Protein 6CZS (pdb70)

B-factor: mean 22.94, std 12.49, range [6.49, 76.38]

InterPro domains:
  IPR000169 Cysteine peptidase, cysteine active site [PS00139] (135-146)
  IPR000668 Peptidase C1A, papain C-terminal [PF00112] (117-332)
  IPR000668 Peptidase C1A, papain C-terminal [PR00705] (135-150)
  IPR000668 Peptidase C1A, papain C-terminal [PR00705] (281-291)
  IPR000668 Peptidase C1A, papain C-terminal [PR00705] (296-302)
  IPR000668 Peptidase C1A, papain C-terminal [SM00645] (116-332)
  IPR013128 Peptidase C1A [PTHR12411] (31-326)
  IPR013201 Cathepsin propeptide inhibitor domain (I29) [PF08246] (35-90)
  IPR013201 Cathepsin propeptide inhibitor domain (I29) [SM00848] (35-90)
  IPR025660 Cysteine peptidase, histidine active site [PS00639] (279-289)
  IPR025661 Cysteine peptidase, asparagine active site [PS00640] (296-315)
  IPR038765 Papain-like cysteine peptidase superfamily [SSF54001] (32-333)
  IPR039417 Papain-like cysteine endopeptidase [cd02248] (117-331)

Solvent-accessible surface area: 14245 Å² total; per-residue (Å²): 176,60,116,17,74,70,105,2,84,134,79,0,105,73,16,21,87,145,55,210,79,128,53,73,127,144,65,51,97,108,35,14,30,22,0,0,35,12,36,88,90,12,64,71,28,37,126,42,146,100,62,10,93,8,27,67,19,56,4,0,3,16,52,46,64,36,6,86,154,94,36,2,13,64,88,92,14,104,5,75,53,125,158,52,91,18,163,103,41,126,27,142,33,62,122,76,15,13,14,100,172,127,29,112,43,19,3,102,26,45,90,0,23,63,3,1,0,0,0,0,18,3,0,1,3,0,0,0,0,5,9,0,53,59,62,66,136,53,43,52,0,0,1,1,0,1,6,11,11,1,98,128,57,88,3,80,7,20,96,0,0,5,3,29,29,0,0,52,10,1,46,143,37,148,0,0,1,1,57,122,57,4,67,48,97,23,123,88,34,191,68,104,44,84,106,80,91,14,77,1,65,8,107,68,10,9,50,7,50,52,104,40,18,80,0,0,7,7,0,0,15,97,103,10,0,0,0,0,0,0,16,0,22,74,41,0,2,9,2,111,46,22,11,1,33,19,152,81,14,91,86,59,13,75,86,4,12,0,1,3,3,0,0,0,3,2,97,122,132,57,46,42,34,0,13,0,18,4,5,4,6,79,156,1,8,67,121,0,20,0,26,0,24,37,61,118,24,9,0,0,0,0,2,26,2,3,12,0,72,16,87,108

Secondary structure (DSSP, 8-state):
-----HHHHHHHHHHHHHTT----HHHHHHHHHHHHHHHHHHHHHHTS--SEEE---TTTTS-HHHHHHHHS-SS--S---S------------S-EEHHHHSS-SPPP-B--SSS-HHHHHHHHHHHHHHHHHHS----B-HHHHHHH-GGGT--GGG---HHHHHHHHHHHT-EEBTTTS---SS-------GGGEEE-EEEEEEPPTT-HHHHHHHHHHT--EEEEE---HHHHTEEEEEE--SSS--SGGG--EEEEEEEEEEETTEEEEEEE-SB-TTSTBTTEEEEE-SS-GGGTTSS-EEEEE--

Nearest PDB structures (foldseek):
  6czs-assembly1_A  TM=1.003E+00  e=4.028E-73  Homo sapiens
  6czk-assembly1_A  TM=1.003E+00  e=1.832E-69  Homo sapiens
  1nb5-assembly1_A  TM=9.992E-01  e=2.652E-42  Sus scrofa
  4axm-assembly1_A  TM=9.561E-01  e=2.079E-28  Homo sapiens
  8hfv-assembly3_C  TM=9.389E-01  e=7.142E-29  Homo sapiens

Foldseek 3Di:
DDDADPVLVVVVVVVCVVLVHDDDPVVVVLLSVQLRVLVVVQCVVVVDDDQFHFADDPCRSPDVVQCCQFAWAQFFAPLADPDFDDDDDDDDFDQKFFQVPVDVQFDAAAALGRFNLQQLVLQQRQQQNLCCVVPVDGFAFESLLCLAPQPVLVAHRSNGDHNQSSLVSQAVVVATAGCVVHPRDSDHDHRDDDNVRGDWGFDDKGKDHFPPQVSQQVCLRPHFKKKWFFADDDRNQRTAAGADADPPADQESRRTIHMWIFRMWHDDPRFTWTWIAGRRALRGHPRRIYIYTGDPSGRNRRGIMMHTNIDD

GO terms:
  GO:0008234 cysteine-type peptidase activity (F, IDA)
  GO:1905146 lysosomal protein catabolic process (P, IDA)
  GO:0005515 protein binding (F, IPI)
  GO:0008234 cysteine-type peptidase activity (F, TAS)
  GO:0097486 multivesicular body lumen (C, TAS)
  GO:1904724 tertiary granule lumen (C, TAS)
  GO:1904813 ficolin-1-rich granule lumen (C, TAS)
  GO:0034774 secretory granule lumen (C, TAS)
  GO:0005576 extracellular region (C, TAS)
  GO:0004197 cysteine-type endopeptidase activity (F, IDA)
  GO:0006508 proteolysis (P, IDA)
  GO:0031012 extracellular matrix (C, HDA)
  GO:0070324 thyroid hormone binding (F, IDA)
  GO:0002250 adaptive immune response (P, IEP)
  GO:0002764 immune response-regulating signaling pathway (P, IDA)
  GO:0008233 peptidase activity (F, IDA)
  GO:0097208 alveolar lamellar body (C, IDA)
  GO:0005576 extracellular region (C, IDA)
  GO:0005764 lysosome (C, IDA)
  GO:0005829 cytosol (C, IDA)

CATH classification: 3.90.70.10

Radius of gyration: 19.56 Å; Cα contacts (8 Å, |Δi|>4): 747; chains: 1; bounding box: 47×59×47 Å

Organism: Homo sapiens (NCBI:txid9606)

Sequence (312 aa):
ELCVNSLEKFHFKSWMSKHRKTYSTEEEYHHRLQTFASNWRKINAHNNGNHTFKMALNQFSDMSFAEIKHHKYLWSEPQNCSATKSNYLRGTGPYPPSSVDWRKKGNFVSPVKNQGACGSSWTFSTTGALESAIAIATGKMLSLAEQQLVDCAQDFNNHGCQQGGLPSQAFEYILYNKGIMGEEDTYPYQGKDGYCCKKFQPGKAIGFVKDVANITIYDEEAMVEAVALYNPVSFAFEVTQDFMMYRTGIYSSTSCHKTPDKVNHAVLAVGYGEKNGIPYWIVKNSWGPQWGMNGYFLIERGKNMCGLAACASSYPIPLV

Structure (mmCIF, N/CA/C/O backbone):
data_6CZS
#
_entry.id   6CZS
#
_cell.length_a   98.242
_cell.length_b   98.242
_cell.length_c   106.586
_cell.angle_alpha   90.00
_cell.angle_beta   90.00
_cell.angle_gamma   120.00
#
_symmetry.space_group_name_H-M   'P 31 2 1'
#
loop_
_entity.id
_entity.type
_entity.pdbx_description
1 polymer 'Pro-cathepsin H'
2 branched alpha-D-mannopyranose-(1-3)-[alpha-D-mannopyranose-(1-6)]beta-D-mannopyranose-(1-4)-2-acetamido-2-deoxy-beta-D-glucopyranose-(1-4)-2-acetamido-2-deoxy-beta-D-glucopyranose
3 branched alpha-D-glucopyranose-(1-1)-alpha-D-glucopyranose
4 non-polymer 2-acetamido-2-deoxy-beta-D-glucopyranose
5 non-polymer 'SULFATE ION'
6 non-polymer 'CHLORIDE ION'
7 water water
#
loop_
_atom_site.group_PDB
_atom_site.id
_atom_site.type_symbol
_atom_site.label_atom_id
_atom_site.label_alt_id
_atom_site.label_comp_id
_atom_site.label_asym_id
_atom_site.label_entity_id
_atom_site.label_seq_id
_atom_site.pdbx_PDB_ins_code
_atom_site.Cartn_x
_atom_site.Cartn_y
_atom_site.Cartn_z
_atom_site.occupancy
_atom_site.B_iso_or_equiv
_atom_site.auth_seq_id
_atom_site.auth_comp_id
_atom_site.auth_asym_id
_atom_site.auth_atom_id
_atom_site.pdbx_PDB_model_num
ATOM 1 N N . GLU A 1 24 ? 28.899 79.132 48.126 1.00 60.78 24 GLU A N 1
ATOM 2 C CA . GLU A 1 24 ? 29.069 78.898 49.555 1.00 60.88 24 GLU A CA 1
ATOM 3 C C . GLU A 1 24 ? 27.811 79.285 50.326 1.00 64.42 24 GLU A C 1
ATOM 4 O O . GLU A 1 24 ? 27.299 80.396 50.179 1.00 68.68 24 GLU A O 1
ATOM 10 N N . LEU A 1 25 ? 27.316 78.367 51.149 1.00 58.65 25 LEU A N 1
ATOM 11 C CA . LEU A 1 25 ? 26.085 78.576 51.894 1.00 50.90 25 LEU A CA 1
ATOM 12 C C . LEU A 1 25 ? 26.380 79.060 53.308 1.00 48.67 25 LEU A C 1
ATOM 13 O O . LEU A 1 25 ? 27.390 78.696 53.918 1.00 48.07 25 LEU A O 1
ATOM 18 N N . CYS A 1 26 ? 25.482 79.896 53.819 1.00 48.43 26 CYS A N 1
ATOM 19 C CA . CYS A 1 26 ? 25.466 80.254 55.232 1.00 46.66 26 CYS A CA 1
ATOM 20 C C . CYS A 1 26 ? 24.502 79.301 55.926 1.00 42.84 26 CYS A C 1
ATOM 21 O O . CYS A 1 26 ? 23.291 79.345 55.683 1.00 47.76 26 CYS A O 1
ATOM 24 N N . VAL A 1 27 ? 25.038 78.432 56.770 1.00 39.15 27 VAL A N 1
ATOM 25 C CA . VAL A 1 27 ? 24.273 77.344 57.365 1.00 31.29 27 VAL A CA 1
ATOM 26 C C . VAL A 1 27 ? 23.721 77.807 58.705 1.0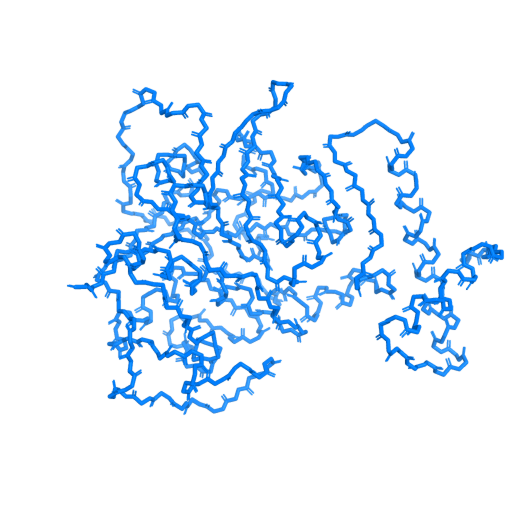0 32.50 27 VAL A C 1
ATOM 27 O O . VAL A 1 27 ? 24.474 78.285 59.562 1.00 31.41 27 VAL A O 1
ATOM 31 N N . ASN A 1 28 ? 22.411 77.652 58.895 1.00 31.24 28 ASN A N 1
ATOM 32 C CA . ASN A 1 28 ? 21.802 78.092 60.141 1.00 32.86 28 ASN A CA 1
ATOM 33 C C . ASN A 1 28 ? 21.920 77.006 61.211 1.00 31.16 28 ASN A C 1
ATOM 34 O O . ASN A 1 28 ? 22.285 75.857 60.942 1.00 27.42 28 ASN A O 1
ATOM 39 N N . SER A 1 29 ? 21.599 77.390 62.449 1.00 25.92 29 SER A N 1
ATOM 40 C CA . SER A 1 29 ? 21.770 76.482 63.577 1.00 27.06 29 SER A CA 1
ATOM 41 C C . SER A 1 29 ? 20.846 75.277 63.487 1.00 19.84 29 SER A C 1
ATOM 42 O O . SER A 1 29 ? 21.196 74.200 63.979 1.00 22.27 29 SER A O 1
ATOM 45 N N . LEU A 1 30 ? 19.661 75.437 62.897 1.00 20.64 30 LEU A N 1
ATOM 46 C CA . LEU A 1 30 ? 18.756 74.301 62.765 1.00 21.13 30 LEU A CA 1
ATOM 47 C C . LEU A 1 30 ? 19.376 73.229 61.877 1.00 21.54 30 LEU A C 1
ATOM 48 O O . LEU A 1 30 ? 19.342 72.036 62.201 1.00 22.41 30 LEU A O 1
ATOM 53 N N . GLU A 1 31 ? 19.955 73.649 60.751 1.00 23.25 31 GLU A N 1
ATOM 54 C CA . GLU A 1 31 ? 20.620 72.714 59.850 1.00 21.95 31 GLU A CA 1
ATOM 55 C C . GLU A 1 31 ? 21.828 72.077 60.520 1.00 26.72 31 GLU A C 1
ATOM 56 O O . GLU A 1 31 ? 22.017 70.857 60.440 1.00 21.68 31 GLU A O 1
ATOM 62 N N . LYS A 1 32 ? 22.644 72.887 61.204 1.00 20.05 32 LYS A N 1
ATOM 63 C CA . LYS A 1 32 ? 23.816 72.364 61.903 1.00 24.42 32 LYS A CA 1
ATOM 64 C C . LYS A 1 32 ? 23.437 71.304 62.931 1.00 26.55 32 LYS A C 1
ATOM 65 O O . LYS A 1 32 ? 24.068 70.243 63.002 1.00 21.61 32 LYS A O 1
ATOM 71 N N . PHE A 1 33 ? 22.429 71.582 63.767 1.00 22.94 33 PHE A N 1
ATOM 72 C CA . PHE A 1 33 ? 22.065 70.618 64.800 1.00 18.60 33 PHE A CA 1
ATOM 73 C C . PHE A 1 33 ? 21.538 69.335 64.183 1.00 18.55 33 PHE A C 1
ATOM 74 O O . PHE A 1 33 ? 21.757 68.240 64.717 1.00 19.30 33 PHE A O 1
ATOM 82 N N . HIS A 1 34 ? 20.821 69.455 63.071 1.00 19.26 34 HIS A N 1
ATOM 83 C CA . HIS A 1 34 ? 20.266 68.267 62.445 1.00 18.91 34 HIS A CA 1
ATOM 84 C C . HIS A 1 34 ? 21.341 67.467 61.732 1.00 18.31 34 HIS A C 1
ATOM 85 O O . HIS A 1 34 ? 21.252 66.238 61.685 1.00 20.29 34 HIS A O 1
ATOM 92 N N . PHE A 1 35 ? 22.362 68.137 61.197 1.00 19.57 35 PHE A N 1
ATOM 93 C CA . PHE A 1 35 ? 23.485 67.418 60.599 1.00 18.89 35 PHE A CA 1
ATOM 94 C C . PHE A 1 35 ? 24.262 66.638 61.650 1.00 21.54 35 PHE A C 1
ATOM 95 O O . PHE A 1 35 ? 24.642 65.487 61.414 1.00 19.30 35 PHE A O 1
ATOM 103 N N . LYS A 1 36 ? 24.515 67.240 62.819 1.00 18.24 36 LYS A N 1
ATOM 104 C CA . LYS A 1 36 ? 25.139 66.479 63.902 1.00 20.71 36 LYS A CA 1
ATOM 105 C C . LYS A 1 36 ? 24.341 65.221 64.229 1.00 22.11 36 LYS A C 1
ATOM 106 O O . LYS A 1 36 ? 24.920 64.146 64.423 1.00 21.08 36 LYS A O 1
ATOM 112 N N . SER A 1 37 ? 23.009 65.337 64.304 1.00 17.60 37 SER A N 1
ATOM 113 C CA . SER A 1 37 ? 22.176 64.165 64.559 1.00 17.80 37 SER A CA 1
ATOM 114 C C . SER A 1 37 ? 22.277 63.164 63.419 1.00 14.59 37 SER A C 1
ATOM 115 O O . SER A 1 37 ? 22.332 61.952 63.655 1.00 19.64 37 SER A O 1
ATOM 118 N N . TRP A 1 38 ? 22.267 63.660 62.181 1.00 18.10 38 TRP A N 1
ATOM 119 C CA . TRP A 1 38 ? 22.356 62.787 61.011 1.00 15.12 38 TRP A CA 1
ATOM 120 C C . TRP A 1 38 ? 23.680 62.033 60.999 1.00 20.57 38 TRP A C 1
ATOM 121 O O . TRP A 1 38 ? 23.714 60.820 60.755 1.00 18.27 38 TRP A O 1
ATOM 132 N N . MET A 1 39 ? 24.779 62.732 61.285 1.00 18.95 39 MET A N 1
ATOM 133 C CA . MET A 1 39 ? 26.081 62.073 61.345 1.00 21.81 39 MET A CA 1
ATOM 134 C C . MET A 1 39 ? 26.105 60.964 62.380 1.00 23.57 39 MET A C 1
ATOM 135 O O . MET A 1 39 ? 26.686 59.899 62.144 1.00 26.20 39 MET A O 1
ATOM 140 N N . SER A 1 40 ? 25.505 61.200 63.549 1.00 22.96 40 SER A N 1
ATOM 141 C CA . SER A 1 40 ? 25.451 60.154 64.561 1.00 25.89 40 SER A CA 1
ATOM 142 C C . SER A 1 40 ? 24.596 58.985 64.096 1.00 25.06 40 SER A C 1
ATOM 143 O O . SER A 1 40 ? 24.993 57.820 64.232 1.00 22.82 40 SER A O 1
ATOM 146 N N . LYS A 1 41 ? 23.431 59.280 63.522 1.00 18.89 41 LYS A N 1
ATOM 147 C CA . LYS A 1 41 ? 22.531 58.227 63.077 1.00 15.53 41 LYS A CA 1
ATOM 148 C C . LYS A 1 41 ? 23.174 57.371 61.992 1.00 17.53 41 LYS A C 1
ATOM 149 O O . LYS A 1 41 ? 23.003 56.146 61.974 1.00 20.47 41 LYS A O 1
ATOM 155 N N . HIS A 1 42 ? 23.924 57.991 61.088 1.00 15.68 42 HIS A N 1
ATOM 156 C CA . HIS A 1 42 ? 24.533 57.261 59.986 1.00 16.77 42 HIS A CA 1
ATOM 157 C C . HIS A 1 42 ? 25.989 56.890 60.265 1.00 20.64 42 HIS A C 1
ATOM 158 O O . HIS A 1 42 ? 26.698 56.464 59.346 1.00 19.01 42 HIS A O 1
ATOM 165 N N . ARG A 1 43 ? 26.429 57.012 61.521 1.00 20.55 43 ARG A N 1
ATOM 166 C CA . ARG A 1 43 ? 27.723 56.488 61.979 1.00 18.44 43 ARG A CA 1
ATOM 167 C C . ARG A 1 43 ? 28.887 57.065 61.184 1.00 25.06 43 ARG A C 1
ATOM 168 O O . ARG A 1 43 ? 29.844 56.366 60.836 1.00 25.24 43 ARG A O 1
ATOM 176 N N . LYS A 1 44 ? 28.816 58.354 60.902 1.00 19.74 44 LYS A N 1
ATOM 177 C CA . LYS A 1 44 ? 29.854 59.004 60.123 1.00 26.75 44 LYS A CA 1
ATOM 178 C C . LYS A 1 44 ? 30.954 59.533 61.029 1.00 25.17 44 LYS A C 1
ATOM 179 O O . LYS A 1 44 ? 30.722 59.862 62.196 1.00 28.66 44 LYS A O 1
ATOM 185 N N . THR A 1 45 ? 32.163 59.590 60.475 1.00 27.93 45 THR A N 1
ATOM 186 C CA . THR A 1 45 ? 33.278 60.330 61.052 1.00 33.93 45 THR A CA 1
ATOM 187 C C . THR A 1 45 ? 33.901 61.146 59.938 1.00 36.78 45 THR A C 1
ATOM 188 O O . THR A 1 45 ? 34.222 60.604 58.875 1.00 37.58 45 THR A O 1
ATOM 192 N N . TYR A 1 46 ? 34.051 62.444 60.171 1.00 28.73 46 TYR A N 1
ATOM 193 C CA . TYR A 1 46 ? 34.611 63.353 59.186 1.00 28.96 46 TYR A CA 1
ATOM 194 C C . TYR A 1 46 ? 35.697 64.186 59.843 1.00 34.73 46 TYR A C 1
ATOM 195 O O . TYR A 1 46 ? 35.552 64.608 60.992 1.00 33.79 46 TYR A O 1
ATOM 204 N N . SER A 1 47 ? 36.785 64.415 59.117 1.00 35.97 47 SER A N 1
ATOM 205 C CA . SER A 1 47 ? 37.748 65.414 59.550 1.00 41.33 47 SER A CA 1
ATOM 206 C C . SER A 1 47 ? 37.098 66.798 59.533 1.00 41.59 47 SER A C 1
ATOM 207 O O . SER A 1 47 ? 36.133 67.043 58.803 1.00 36.40 47 SER A O 1
ATOM 210 N N . THR A 1 48 ? 37.638 67.706 60.360 1.00 44.30 48 THR A N 1
ATOM 211 C CA . THR A 1 48 ? 37.138 69.080 60.406 1.00 40.01 48 THR A CA 1
ATOM 212 C C . THR A 1 48 ? 36.892 69.611 59.001 1.00 38.26 48 THR A C 1
ATOM 213 O O . THR A 1 48 ? 35.867 70.247 58.722 1.00 32.98 48 THR A O 1
ATOM 217 N N . GLU A 1 49 ? 37.804 69.283 58.090 1.00 33.71 49 GLU A N 1
ATOM 218 C CA . GLU A 1 49 ? 37.824 69.793 56.731 1.00 32.53 49 GLU A CA 1
ATOM 219 C C . GLU A 1 49 ? 36.708 69.197 55.904 1.00 35.02 49 GLU A C 1
ATOM 220 O O . GLU A 1 49 ? 35.937 69.927 55.253 1.00 30.98 49 GLU A O 1
ATOM 226 N N A GLU A 1 50 ? 36.609 67.869 55.912 0.64 33.97 50 GLU A N 1
ATOM 227 N N B GLU A 1 50 ? 36.615 67.869 55.910 0.36 33.99 50 GLU A N 1
ATOM 228 C CA A GLU A 1 50 ? 35.548 67.197 55.183 0.64 33.20 50 GLU A CA 1
ATOM 229 C CA B GLU A 1 50 ? 35.553 67.192 55.189 0.36 33.22 50 GLU A CA 1
ATOM 230 C C A GLU A 1 50 ? 34.190 67.464 55.820 0.64 28.90 50 GLU A C 1
ATOM 231 C C B GLU A 1 50 ? 34.195 67.467 55.820 0.36 29.00 50 GLU A C 1
ATOM 232 O O A GLU A 1 50 ? 33.179 67.553 55.111 0.64 29.33 50 GLU A O 1
ATOM 233 O O B GLU A 1 50 ? 33.187 67.559 55.107 0.36 29.37 50 GLU A O 1
ATOM 244 N N . TYR A 1 51 ? 34.160 67.637 57.144 1.00 27.90 51 TYR A N 1
ATOM 245 C CA . TYR A 1 51 ? 32.922 67.990 57.833 1.00 25.15 51 TYR A CA 1
ATOM 246 C C . TYR A 1 51 ? 32.302 69.244 57.238 1.00 28.11 51 TYR A C 1
ATOM 247 O O . TYR A 1 51 ? 31.104 69.279 56.939 1.00 25.26 51 TYR A O 1
ATOM 256 N N . HIS A 1 52 ? 33.113 70.290 57.070 1.00 26.02 52 HIS A N 1
ATOM 257 C CA . HIS A 1 52 ? 32.620 71.536 56.503 1.00 27.19 52 HIS A CA 1
ATOM 258 C C . HIS A 1 52 ? 32.034 71.311 55.118 1.00 31.55 52 HIS A C 1
ATOM 259 O O . HIS A 1 52 ? 31.003 71.894 54.765 1.00 29.86 52 HIS A O 1
ATOM 266 N N . HIS A 1 53 ? 32.677 70.467 54.313 1.00 28.06 53 HIS A N 1
ATOM 267 C CA . HIS A 1 53 ? 32.161 70.188 52.976 1.00 30.50 53 HIS A CA 1
ATOM 268 C C . HIS A 1 53 ? 30.885 69.360 53.038 1.00 23.36 53 HIS A C 1
ATOM 269 O O . HIS A 1 53 ? 29.933 69.629 52.300 1.00 25.15 53 HIS A O 1
ATOM 276 N N . ARG A 1 54 ? 30.842 68.357 53.916 1.00 24.82 54 ARG A N 1
ATOM 277 C CA . ARG A 1 54 ? 29.642 67.533 54.021 1.00 24.00 54 ARG A CA 1
ATOM 278 C C . ARG A 1 54 ? 28.468 68.345 54.557 1.00 24.30 54 ARG A C 1
ATOM 279 O O . ARG A 1 54 ? 27.325 68.160 54.123 1.00 21.68 54 ARG A O 1
ATOM 287 N N . LEU A 1 55 ? 28.735 69.261 55.491 1.00 23.57 55 LEU A N 1
ATOM 288 C CA . LEU A 1 55 ? 27.666 70.116 56.007 1.00 21.18 55 LEU A CA 1
ATOM 289 C C . LEU A 1 55 ? 27.085 70.992 54.908 1.00 19.41 55 LEU A C 1
ATOM 290 O O . LEU A 1 55 ? 25.864 71.155 54.817 1.00 24.10 55 LEU A O 1
ATOM 295 N N . GLN A 1 56 ? 27.946 71.554 54.051 1.00 22.48 56 GLN A N 1
ATOM 296 C CA . GLN A 1 56 ? 27.466 72.363 52.937 1.00 24.18 56 GLN A CA 1
ATOM 297 C C . GLN A 1 56 ? 26.538 71.557 52.036 1.00 24.80 56 GLN A C 1
ATOM 298 O O . GLN A 1 56 ? 25.482 72.045 51.616 1.00 21.91 56 GLN A O 1
ATOM 304 N N . THR A 1 57 ? 26.923 70.317 51.720 1.00 21.10 57 THR A N 1
ATOM 305 C CA . THR A 1 57 ? 26.078 69.467 50.888 1.00 17.85 57 THR A CA 1
ATOM 306 C C . THR A 1 57 ? 24.752 69.170 51.580 1.00 15.91 57 THR A C 1
ATOM 307 O O . THR A 1 57 ? 23.681 69.284 50.974 1.00 19.03 57 THR A O 1
ATOM 311 N N . PHE A 1 58 ? 24.815 68.797 52.855 1.00 17.44 58 PHE A N 1
ATOM 312 C CA . PHE A 1 58 ? 23.610 68.517 53.630 1.00 17.34 58 PHE A CA 1
ATOM 313 C C . PHE A 1 58 ? 22.690 69.732 53.668 1.00 18.28 58 PHE A C 1
ATOM 314 O O . PHE A 1 58 ? 21.478 69.612 53.456 1.00 16.54 58 PHE A O 1
ATOM 322 N N . ALA A 1 59 ? 23.252 70.919 53.920 1.00 19.03 59 ALA A N 1
ATOM 323 C CA . ALA A 1 59 ? 22.419 72.118 53.975 1.00 20.70 59 ALA A CA 1
ATOM 324 C C . ALA A 1 59 ? 21.810 72.430 52.617 1.00 23.16 59 ALA A C 1
ATOM 325 O O . ALA A 1 59 ? 20.648 72.841 52.534 1.00 19.98 59 ALA A O 1
ATOM 327 N N . SER A 1 60 ? 22.573 72.243 51.538 1.00 21.43 60 SER A N 1
ATOM 328 C CA . SER A 1 60 ? 22.014 72.451 50.210 1.00 20.38 60 SER A CA 1
ATOM 329 C C . SER A 1 60 ? 20.852 71.499 49.943 1.00 20.78 60 SER A C 1
ATOM 330 O O . SER A 1 60 ? 19.846 71.886 49.337 1.00 20.96 60 SER A O 1
ATOM 333 N N . ASN A 1 61 ? 20.970 70.249 50.394 1.00 18.56 61 ASN A N 1
ATOM 334 C CA . ASN A 1 61 ? 19.897 69.288 50.170 1.00 20.31 61 ASN A CA 1
ATOM 335 C C . ASN A 1 61 ? 18.702 69.590 51.067 1.00 17.72 61 ASN A C 1
ATOM 336 O O . ASN A 1 61 ? 17.548 69.464 50.638 1.00 18.76 61 ASN A O 1
ATOM 341 N N . TRP A 1 62 ? 18.972 70.003 52.308 1.00 18.26 62 TRP A N 1
ATOM 342 C CA . TRP A 1 62 ? 17.929 70.457 53.227 1.00 18.26 62 TRP A CA 1
ATOM 343 C C . TRP A 1 62 ? 17.060 71.524 52.577 1.00 17.19 62 TRP A C 1
ATOM 344 O O . TRP A 1 62 ? 15.828 71.424 52.564 1.00 18.23 62 TRP A O 1
ATOM 355 N N . ARG A 1 63 ? 17.698 72.541 51.997 1.00 18.24 63 ARG A N 1
ATOM 356 C CA . ARG A 1 63 ? 16.950 73.629 51.380 1.00 20.67 63 ARG A CA 1
ATOM 357 C C . ARG A 1 63 ? 16.199 73.160 50.140 1.00 19.97 63 ARG A C 1
ATOM 358 O O . ARG A 1 63 ? 15.068 73.596 49.902 1.00 21.10 63 ARG A O 1
ATOM 366 N N . LYS A 1 64 ? 16.793 72.251 49.354 1.00 23.22 64 LYS A N 1
ATOM 367 C CA . LYS A 1 64 ? 16.090 71.699 48.195 1.00 23.58 64 LYS A CA 1
ATOM 368 C C . LYS A 1 64 ? 14.846 70.926 48.615 1.00 18.15 64 LYS A C 1
ATOM 369 O O . LYS A 1 64 ? 13.784 71.062 48.002 1.00 19.72 64 LYS A O 1
ATOM 375 N N . ILE A 1 65 ? 14.973 70.075 49.640 1.00 16.01 65 ILE A N 1
ATOM 376 C CA . ILE A 1 65 ? 13.831 69.301 50.121 1.00 15.66 65 ILE A CA 1
ATOM 377 C C . ILE A 1 65 ? 12.717 70.231 50.589 1.00 13.98 65 ILE A C 1
ATOM 378 O O . ILE A 1 65 ? 11.540 70.036 50.261 1.00 16.63 65 ILE A O 1
ATOM 383 N N . ASN A 1 66 ? 13.068 71.235 51.395 1.00 15.55 66 ASN A N 1
ATOM 384 C CA . ASN A 1 66 ? 12.044 72.142 51.902 1.00 17.76 66 ASN A CA 1
ATOM 385 C C . ASN A 1 66 ? 11.425 72.954 50.770 1.00 19.74 66 ASN A C 1
ATOM 386 O O . ASN A 1 66 ? 10.200 73.104 50.710 1.00 19.79 66 ASN A O 1
ATOM 391 N N . ALA A 1 67 ? 12.253 73.459 49.846 1.00 18.02 67 ALA A N 1
ATOM 392 C CA . ALA A 1 67 ? 11.721 74.197 48.702 1.00 20.42 67 ALA A CA 1
ATOM 393 C C . ALA A 1 67 ? 10.742 73.346 47.907 1.00 22.78 67 ALA A C 1
ATOM 394 O O . ALA A 1 67 ? 9.685 73.829 47.481 1.00 22.65 67 ALA A O 1
ATOM 396 N N . HIS A 1 68 ? 11.071 72.065 47.709 1.00 17.65 68 HIS A N 1
ATOM 397 C CA . HIS A 1 68 ? 10.181 71.170 46.984 1.00 16.99 68 HIS A CA 1
ATOM 398 C C . HIS A 1 68 ? 8.895 70.912 47.764 1.00 18.81 68 HIS A C 1
ATOM 399 O O . HIS A 1 68 ? 7.789 71.060 47.228 1.00 18.98 68 HIS A O 1
ATOM 406 N N . ASN A 1 69 ? 9.020 70.502 49.032 1.00 15.58 69 ASN A N 1
ATOM 407 C CA . ASN A 1 69 ? 7.848 70.135 49.820 1.00 14.61 69 ASN A CA 1
ATOM 408 C C . ASN A 1 69 ? 6.948 71.330 50.099 1.00 16.60 69 ASN A C 1
ATOM 409 O O . ASN A 1 69 ? 5.739 71.154 50.258 1.00 17.55 69 ASN A O 1
ATOM 414 N N . ASN A 1 70 ? 7.527 72.529 50.204 1.00 21.55 70 ASN A N 1
ATOM 415 C CA . ASN A 1 70 ? 6.745 73.738 50.433 1.00 24.52 70 ASN A CA 1
ATOM 416 C C . ASN A 1 70 ? 5.963 74.160 49.198 1.00 27.21 70 ASN A C 1
ATOM 417 O O . ASN A 1 70 ? 5.063 74.999 49.315 1.00 25.46 70 ASN A O 1
ATOM 422 N N . GLY A 1 71 ? 6.278 73.600 48.029 1.00 21.85 71 GLY A N 1
ATOM 423 C CA . GLY A 1 71 ? 5.527 73.851 46.816 1.00 25.19 71 GLY A CA 1
ATOM 424 C C . GLY A 1 71 ? 4.431 72.830 46.592 1.00 26.52 71 GLY A C 1
ATOM 425 O O . GLY A 1 71 ? 3.994 72.132 47.508 1.00 29.33 71 GLY A O 1
ATOM 426 N N . ASN A 1 72 ? 3.982 72.742 45.340 1.00 30.38 72 ASN A N 1
ATOM 427 C CA . ASN A 1 72 ? 2.888 71.862 44.948 1.00 31.88 72 ASN A CA 1
ATOM 428 C C . ASN A 1 72 ? 3.449 70.799 44.009 1.00 35.60 72 ASN A C 1
ATOM 429 O O . ASN A 1 72 ? 3.825 71.106 42.873 1.00 38.91 72 ASN A O 1
ATOM 434 N N . HIS A 1 73 ? 3.512 69.553 44.481 1.00 31.42 73 HIS A N 1
ATOM 435 C CA . HIS A 1 73 ? 4.000 68.447 43.663 1.00 33.89 73 HIS A CA 1
ATOM 436 C C . HIS A 1 73 ? 3.263 67.175 44.052 1.00 28.32 73 HIS A C 1
ATOM 437 O O . HIS A 1 73 ? 2.583 67.116 45.077 1.00 31.72 73 HIS A O 1
ATOM 444 N N . THR A 1 74 ? 3.421 66.139 43.227 1.00 25.16 74 THR A N 1
ATOM 445 C CA . THR A 1 74 ? 2.753 64.872 43.482 1.00 22.10 74 THR A CA 1
ATOM 446 C C . THR A 1 74 ? 3.550 63.948 44.394 1.00 15.89 74 THR A C 1
ATOM 447 O O . THR A 1 74 ? 3.049 62.876 44.739 1.00 18.55 74 THR A O 1
ATOM 451 N N . PHE A 1 75 ? 4.771 64.324 44.766 1.00 20.08 75 PHE A N 1
ATOM 452 C CA . PHE A 1 75 ? 5.563 63.529 45.700 1.00 17.83 75 PHE A CA 1
ATOM 453 C C . PHE A 1 75 ? 6.303 64.464 46.645 1.00 16.35 75 PHE A C 1
ATOM 454 O O . PHE A 1 75 ? 6.545 65.633 46.336 1.00 16.73 75 PHE A O 1
ATOM 462 N N . LYS A 1 76 ? 6.661 63.929 47.809 1.00 14.97 76 LYS A N 1
ATOM 463 C CA . LYS A 1 76 ? 7.456 64.628 48.807 1.00 15.33 76 LYS A CA 1
ATOM 464 C C . LYS A 1 76 ? 8.859 64.035 48.843 1.00 13.03 76 LYS A C 1
ATOM 465 O O . LYS A 1 76 ? 9.071 62.877 48.459 1.00 15.24 76 LYS A O 1
ATOM 471 N N . MET A 1 77 ? 9.801 64.837 49.329 1.00 14.59 77 MET A N 1
ATOM 472 C CA . MET A 1 77 ? 11.190 64.461 49.552 1.00 16.21 77 MET A CA 1
ATOM 473 C C . MET A 1 77 ? 11.485 64.436 51.047 1.00 17.47 77 MET A C 1
ATOM 474 O O . MET A 1 77 ? 10.717 64.954 51.859 1.00 15.47 77 MET A O 1
ATOM 479 N N . ALA A 1 78 ? 12.617 63.828 51.411 1.00 12.25 78 ALA A N 1
ATOM 480 C CA . ALA A 1 78 ? 12.995 63.731 52.817 1.00 10.94 78 ALA A CA 1
ATOM 481 C C . ALA A 1 78 ? 14.484 63.449 52.924 1.00 15.90 78 ALA A C 1
ATOM 482 O O . ALA A 1 78 ? 15.142 63.078 51.945 1.00 14.15 78 ALA A O 1
ATOM 484 N N . LEU A 1 79 ? 15.004 63.622 54.141 1.00 11.32 79 LEU A N 1
ATOM 485 C CA . LEU A 1 79 ? 16.359 63.189 54.468 1.00 11.71 79 LEU A CA 1
ATOM 486 C C . LEU A 1 79 ? 16.443 61.670 54.485 1.00 13.82 79 LEU A C 1
ATOM 487 O O . LEU A 1 79 ? 15.497 60.979 54.872 1.00 13.11 79 LEU A O 1
ATOM 492 N N . 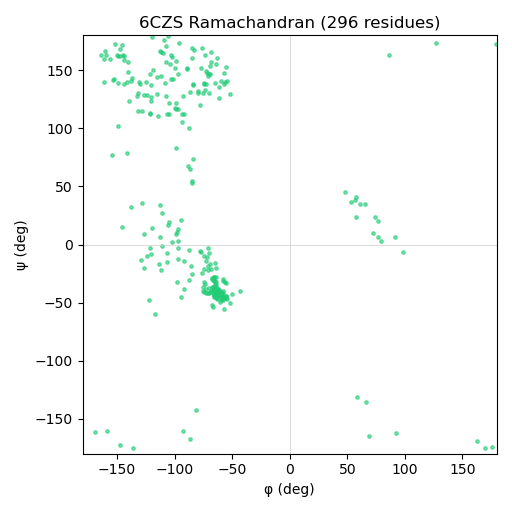ASN A 1 80 ? 17.601 61.157 54.084 1.00 13.59 80 ASN A N 1
ATOM 493 C CA . ASN A 1 80 ? 17.851 59.723 54.125 1.00 12.71 80 ASN A CA 1
ATOM 494 C C . ASN A 1 80 ? 19.367 59.518 54.114 1.00 12.72 80 ASN A C 1
ATOM 495 O O . ASN A 1 80 ? 20.131 60.444 54.410 1.00 11.87 80 ASN A O 1
ATOM 500 N N . GLN A 1 81 ? 19.804 58.315 53.740 1.00 11.02 81 GLN A N 1
ATOM 501 C CA . GLN A 1 81 ? 21.231 58.030 53.817 1.00 12.25 81 GLN A CA 1
ATOM 502 C C . GLN A 1 81 ? 22.039 58.754 52.746 1.00 13.37 81 GLN A C 1
ATOM 503 O O . GLN A 1 81 ? 23.272 58.783 52.844 1.00 14.80 81 GLN A O 1
ATOM 509 N N . PHE A 1 82 ? 21.391 59.366 51.755 1.00 10.92 82 PHE A N 1
ATOM 510 C CA . PHE A 1 82 ? 22.107 60.047 50.682 1.00 11.61 82 PHE A CA 1
ATOM 511 C C . PHE A 1 82 ? 22.236 61.552 50.902 1.00 13.65 82 PHE A C 1
ATOM 512 O O . PHE A 1 82 ? 22.797 62.239 50.046 1.00 16.07 82 PHE A O 1
ATOM 520 N N . SER A 1 83 ? 21.753 62.068 52.037 1.00 15.42 83 SER A N 1
ATOM 521 C CA . SER A 1 83 ? 21.551 63.508 52.184 1.00 17.18 83 SER A CA 1
ATOM 522 C C . SER A 1 83 ? 22.843 64.313 52.226 1.00 19.94 83 SER A C 1
ATOM 523 O O . SER A 1 83 ? 22.800 65.521 51.962 1.00 21.48 83 SER A O 1
ATOM 526 N N . ASP A 1 84 ? 23.986 63.710 52.552 1.00 15.51 84 ASP A N 1
ATOM 527 C CA . ASP A 1 84 ? 25.222 64.490 52.563 1.00 17.77 84 ASP A CA 1
ATOM 528 C C . ASP A 1 84 ? 26.120 64.173 51.372 1.00 16.42 84 ASP A C 1
ATOM 529 O O . ASP A 1 84 ? 27.302 64.522 51.384 1.00 16.35 84 ASP A O 1
ATOM 534 N N . MET A 1 85 ? 25.574 63.538 50.335 1.00 16.09 85 MET A N 1
ATOM 535 C CA . MET A 1 85 ? 26.322 63.199 49.132 1.00 17.19 85 MET A CA 1
ATOM 536 C C . MET A 1 85 ? 25.889 64.076 47.965 1.00 19.76 85 MET A C 1
ATOM 537 O O . MET A 1 85 ? 24.696 64.342 47.783 1.00 20.94 85 MET A O 1
ATOM 542 N N . SER A 1 86 ? 26.867 64.520 47.176 1.00 18.42 86 SER A N 1
ATOM 543 C CA . SER A 1 86 ? 26.564 65.114 45.886 1.00 21.57 86 SER A CA 1
ATOM 544 C C . SER A 1 86 ? 26.032 64.040 44.948 1.00 18.02 86 SER A C 1
ATOM 545 O O . SER A 1 86 ? 26.289 62.850 45.130 1.00 18.47 86 SER A O 1
ATOM 548 N N . PHE A 1 87 ? 25.288 64.462 43.926 1.00 18.99 87 PHE A N 1
ATOM 549 C CA . PHE A 1 87 ? 24.772 63.447 43.018 1.00 18.56 87 PHE A CA 1
ATOM 550 C C . PHE A 1 87 ? 25.896 62.791 42.231 1.00 18.55 87 PHE A C 1
ATOM 551 O O . PHE A 1 87 ? 25.779 61.622 41.861 1.00 17.46 87 PHE A O 1
ATOM 559 N N . ALA A 1 88 ? 26.990 63.517 41.976 1.00 20.44 88 ALA A N 1
ATOM 560 C CA . ALA A 1 88 ? 28.126 62.910 41.290 1.00 24.95 88 ALA A CA 1
ATOM 561 C C . ALA A 1 88 ? 28.692 61.742 42.089 1.00 20.95 88 ALA A C 1
ATOM 562 O O . ALA A 1 88 ? 29.009 60.687 41.524 1.00 19.89 88 ALA A O 1
ATOM 564 N N . GLU A 1 89 ? 28.824 61.913 43.409 1.00 18.01 89 GLU A N 1
ATOM 565 C CA . GLU A 1 89 ? 29.285 60.826 44.263 1.00 18.07 89 GLU A CA 1
ATOM 566 C C . GLU A 1 89 ? 28.285 59.678 44.267 1.00 17.02 89 GLU A C 1
ATOM 567 O O . GLU A 1 89 ? 28.673 58.504 44.236 1.00 17.52 89 GLU A O 1
ATOM 573 N N . ILE A 1 90 ? 26.992 60.002 44.311 1.00 14.83 90 ILE A N 1
ATOM 574 C CA . ILE A 1 90 ? 25.961 58.964 44.316 1.00 17.11 90 ILE A CA 1
ATOM 575 C C . ILE A 1 90 ? 26.012 58.167 43.021 1.00 13.50 90 ILE A C 1
ATOM 576 O O . ILE A 1 90 ? 25.934 56.932 43.024 1.00 15.57 90 ILE A O 1
ATOM 581 N N . LYS A 1 91 ? 26.125 58.865 41.889 1.00 14.81 91 LYS A N 1
ATOM 582 C CA . LYS A 1 91 ? 26.224 58.177 40.604 1.00 17.91 91 LYS A CA 1
ATOM 583 C C . LYS A 1 91 ? 27.397 57.212 40.590 1.00 20.79 91 LYS A C 1
ATOM 584 O O . LYS A 1 91 ? 27.266 56.062 40.156 1.00 20.26 91 LYS A O 1
ATOM 590 N N . HIS A 1 92 ? 28.552 57.666 41.082 1.00 15.67 92 HIS A N 1
ATOM 591 C CA A HIS A 1 92 ? 29.766 56.854 41.045 0.50 20.15 92 HIS A CA 1
ATOM 592 C CA B HIS A 1 92 ? 29.753 56.841 41.023 0.50 20.14 92 HIS A CA 1
ATOM 593 C C . HIS A 1 92 ? 29.626 55.595 41.888 1.00 18.91 92 HIS A C 1
ATOM 594 O O . HIS A 1 92 ? 30.112 54.525 41.508 1.00 20.49 92 HIS A O 1
ATOM 607 N N . LYS A 1 93 ? 28.985 55.711 43.051 1.00 14.81 93 LYS A N 1
ATOM 608 C CA . LYS A 1 93 ? 28.954 54.629 44.026 1.00 15.97 93 LYS A CA 1
ATOM 609 C C . LYS A 1 93 ? 27.754 53.699 43.876 1.00 16.18 93 LYS A C 1
ATOM 610 O O . LYS A 1 93 ? 27.901 52.481 44.038 1.00 17.48 93 LYS A O 1
ATOM 616 N N . TYR A 1 94 ? 26.574 54.234 43.550 1.00 13.40 94 TYR A N 1
ATOM 617 C CA . TYR A 1 94 ? 25.333 53.468 43.627 1.00 13.42 94 TYR A CA 1
ATOM 618 C C . TYR A 1 94 ? 24.686 53.167 42.285 1.00 16.33 94 TYR A C 1
ATOM 619 O O . TYR A 1 94 ? 23.885 52.232 42.207 1.00 15.05 94 TYR A O 1
ATOM 628 N N . LEU A 1 95 ? 24.984 53.932 41.242 1.00 11.81 95 LEU A N 1
ATOM 629 C CA . LEU A 1 95 ? 24.318 53.764 39.957 1.00 13.44 95 LEU A CA 1
ATOM 630 C C . LEU A 1 95 ? 25.280 53.136 38.955 1.00 15.63 95 LEU A C 1
ATOM 631 O O . LEU A 1 95 ? 26.473 52.982 39.224 1.00 17.28 95 LEU A O 1
ATOM 636 N N . TRP A 1 96 ? 24.750 52.755 37.794 1.00 14.15 96 TRP A N 1
ATOM 637 C CA . TRP A 1 96 ? 25.563 52.081 36.783 1.00 14.26 96 TRP A CA 1
ATOM 638 C C . TRP A 1 96 ? 26.561 53.052 36.158 1.00 18.98 96 TRP A C 1
ATOM 639 O O . TRP A 1 96 ? 26.268 54.229 35.949 1.00 19.78 96 TRP A O 1
ATOM 650 N N . SER A 1 97 ? 27.743 52.532 35.820 1.00 19.93 97 SER A N 1
ATOM 651 C CA . SER A 1 97 ? 28.863 53.379 35.412 1.00 25.31 97 SER A CA 1
ATOM 652 C C . SER A 1 97 ? 28.858 53.737 33.934 1.00 27.60 97 SER A C 1
ATOM 653 O O . SER A 1 97 ? 29.540 54.691 33.541 1.00 26.82 97 SER A O 1
ATOM 656 N N . GLU A 1 98 ? 28.131 53.000 33.105 1.00 21.40 98 GLU A N 1
ATOM 657 C CA . GLU A 1 98 ? 28.091 53.271 31.676 1.00 24.97 98 GLU A CA 1
ATOM 658 C C . GLU A 1 98 ? 26.727 52.854 31.157 1.00 25.95 98 GLU A C 1
ATOM 659 O O . GLU A 1 98 ? 26.013 52.091 31.825 1.00 22.72 98 GLU A O 1
ATOM 665 N N . PRO A 1 99 ? 26.332 53.333 29.975 1.00 26.15 99 PRO A N 1
ATOM 666 C CA . PRO A 1 99 ? 25.090 52.835 29.367 1.00 24.73 99 PRO A CA 1
ATOM 667 C C . PRO A 1 99 ? 25.141 51.327 29.198 1.00 23.16 99 PRO A C 1
ATOM 668 O O . PRO A 1 99 ? 26.164 50.761 28.804 1.00 21.20 99 PRO A O 1
ATOM 672 N N . GLN A 1 100 ? 24.025 50.670 29.503 1.00 15.36 100 GLN A N 1
ATOM 673 C CA . GLN A 1 100 ? 23.917 49.240 29.270 1.00 16.36 100 GLN A CA 1
ATOM 674 C C . GLN A 1 100 ? 23.229 48.989 27.930 1.00 16.43 100 GLN A C 1
ATOM 675 O O . GLN A 1 100 ? 22.746 49.911 27.265 1.00 19.83 100 GLN A O 1
ATOM 681 N N . ASN A 1 101 ? 23.192 47.718 27.535 1.00 16.11 101 ASN A N 1
ATOM 682 C CA . ASN A 1 101 ? 22.614 47.339 26.250 1.00 20.60 101 ASN A CA 1
ATOM 683 C C . ASN A 1 101 ? 21.101 47.171 26.355 1.00 17.87 101 ASN A C 1
ATOM 684 O O . ASN A 1 101 ? 20.544 46.122 26.005 1.00 18.90 101 ASN A O 1
ATOM 689 N N . CYS A 1 102 ? 20.443 48.216 26.844 1.00 19.54 102 CYS A N 1
ATOM 690 C CA . CYS A 1 102 ? 19.014 48.155 27.119 1.00 17.06 102 CYS A CA 1
ATOM 691 C C . CYS A 1 102 ? 18.209 48.163 25.821 1.00 21.00 102 CYS A C 1
ATOM 692 O O . CYS A 1 102 ? 17.261 47.381 25.662 1.00 21.47 102 CYS A O 1
ATOM 695 N N . SER A 1 103 ? 18.602 48.997 24.863 1.00 18.93 103 SER A N 1
ATOM 696 C CA . SER A 1 103 ? 17.899 49.040 23.587 1.00 22.79 103 SER A CA 1
ATOM 697 C C . SER A 1 103 ? 17.983 47.693 22.882 1.00 23.16 103 SER A C 1
ATOM 698 O O . SER A 1 103 ? 19.039 47.052 22.852 1.00 26.84 103 SER A O 1
ATOM 701 N N . ALA A 1 104 ? 16.849 47.249 22.337 1.00 23.19 104 ALA A N 1
ATOM 702 C CA . ALA A 1 104 ? 16.761 45.990 21.609 1.00 23.94 104 ALA A CA 1
ATOM 703 C C . ALA A 1 104 ? 15.797 46.157 20.449 1.00 30.90 104 ALA A C 1
ATOM 704 O O . ALA A 1 104 ? 14.736 46.770 20.598 1.00 31.10 104 ALA A O 1
ATOM 706 N N . THR A 1 105 ? 16.164 45.603 19.298 1.00 24.94 105 THR A N 1
ATOM 707 C CA . THR A 1 105 ? 15.250 45.611 18.164 1.00 27.25 105 THR A CA 1
ATOM 708 C C . THR A 1 105 ? 14.378 44.365 18.113 1.00 24.73 105 THR A C 1
ATOM 709 O O . THR A 1 105 ? 13.387 44.352 17.374 1.00 35.40 105 THR A O 1
ATOM 713 N N . LYS A 1 106 ? 14.724 43.324 18.873 1.00 29.71 106 LYS A N 1
ATOM 714 C CA . LYS A 1 106 ? 13.940 42.100 18.959 1.00 26.53 106 LYS A CA 1
ATOM 715 C C . LYS A 1 106 ? 13.408 41.933 20.375 1.00 29.38 106 LYS A C 1
ATOM 716 O O . LYS A 1 106 ? 14.088 42.255 21.353 1.00 26.67 106 LYS A O 1
ATOM 722 N N . SER A 1 107 ? 12.203 41.396 20.470 1.00 22.68 107 SER A N 1
ATOM 723 C CA . SER A 1 107 ? 11.560 41.094 21.736 1.00 19.09 107 SER A CA 1
ATOM 724 C C . SER A 1 107 ? 10.745 39.835 21.518 1.00 21.75 107 SER A C 1
ATOM 725 O O . SER A 1 107 ? 10.586 39.376 20.385 1.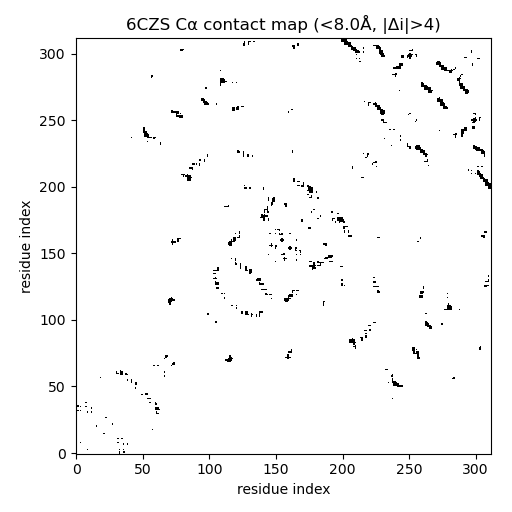00 21.93 107 SER A O 1
ATOM 728 N N . ASN A 1 108 ? 10.203 39.273 22.594 1.00 14.59 108 ASN A N 1
ATOM 729 C CA . ASN A 1 108 ? 9.300 38.145 22.425 1.00 14.06 108 ASN A CA 1
ATOM 730 C C . ASN A 1 108 ? 7.941 38.289 23.098 1.00 15.19 108 ASN A C 1
ATOM 731 O O . ASN A 1 108 ? 7.008 37.591 22.678 1.00 17.61 108 ASN A O 1
ATOM 736 N N . TYR A 1 109 ? 7.773 39.162 24.095 1.00 14.70 109 TYR A N 1
ATOM 737 C CA . TYR A 1 109 ? 6.464 39.303 24.735 1.00 14.33 109 TYR A CA 1
ATOM 738 C C . TYR A 1 109 ? 5.476 39.962 23.776 1.00 11.30 109 TYR A C 1
ATOM 739 O O . TYR A 1 109 ? 5.763 41.008 23.195 1.00 12.46 109 TYR A O 1
ATOM 748 N N . LEU A 1 110 ? 4.296 39.361 23.631 1.00 13.06 110 LEU A N 1
ATOM 749 C CA . LEU A 1 110 ? 3.214 39.928 22.834 1.00 13.74 110 LEU A CA 1
ATOM 750 C C . LEU A 1 110 ? 2.013 40.135 23.740 1.00 10.37 110 LEU A C 1
ATOM 751 O O . LEU A 1 110 ? 1.522 39.177 24.351 1.00 14.34 110 LEU A O 1
ATOM 756 N N . ARG A 1 111 ? 1.527 41.370 23.805 1.00 11.30 111 ARG A N 1
ATOM 757 C CA . ARG A 1 111 ? 0.425 41.684 24.701 1.00 11.10 111 ARG A CA 1
ATOM 758 C C . ARG A 1 111 ? -0.898 41.145 24.150 1.00 16.21 111 ARG A C 1
ATOM 759 O O . ARG A 1 111 ? -1.161 41.199 22.947 1.00 15.20 111 ARG A O 1
ATOM 767 N N . GLY A 1 112 ? -1.716 40.604 25.044 1.00 15.11 112 GLY A N 1
ATOM 768 C CA . GLY A 1 112 ? -3.086 40.265 24.723 1.00 21.06 112 GLY A CA 1
ATOM 769 C C . GLY A 1 112 ? -3.986 41.480 24.800 1.00 22.11 112 GLY A C 1
ATOM 770 O O . GLY A 1 112 ? -3.589 42.595 24.444 1.00 22.57 112 GLY A O 1
ATOM 771 N N . THR A 1 113 ? -5.203 41.285 25.281 1.00 21.92 113 THR A N 1
ATOM 772 C CA . THR A 1 113 ? -6.233 42.305 25.194 1.00 25.90 113 THR A CA 1
ATOM 773 C C . THR A 1 113 ? -6.714 42.674 26.590 1.00 17.34 113 THR A C 1
ATOM 774 O O . THR A 1 113 ? -6.869 41.803 27.453 1.00 21.22 113 THR A O 1
ATOM 778 N N . GLY A 1 114 ? -6.890 43.974 26.819 1.00 18.10 114 GLY A N 1
ATOM 779 C CA . GLY A 1 114 ? -7.492 44.479 28.041 1.00 16.38 114 GLY A CA 1
ATOM 780 C C . GLY A 1 114 ? -9.019 44.521 27.941 1.00 18.28 114 GLY A C 1
ATOM 781 O O . GLY A 1 114 ? -9.577 43.942 27.020 1.00 20.00 114 GLY A O 1
ATOM 782 N N . PRO A 1 115 ? -9.691 45.204 28.877 1.00 18.61 115 PRO A N 1
ATOM 783 C CA . PRO A 1 115 ? -9.083 45.918 30.007 1.00 16.98 115 PRO A CA 1
ATOM 784 C C . PRO A 1 115 ? -8.452 45.007 31.044 1.00 15.93 115 PRO A C 1
ATOM 785 O O . PRO A 1 115 ? -8.671 43.790 31.060 1.00 19.98 115 PRO A O 1
ATOM 789 N N . TYR A 1 116 ? -7.653 45.618 31.898 1.00 17.47 116 TYR A N 1
ATOM 790 C CA . TYR A 1 116 ? -6.978 44.950 32.992 1.00 17.05 116 TYR A CA 1
ATOM 791 C C . TYR A 1 116 ? -7.549 45.439 34.317 1.00 17.72 116 TYR A C 1
ATOM 792 O O . TYR A 1 116 ? -8.286 46.431 34.363 1.00 20.87 116 TYR A O 1
ATOM 801 N N . PRO A 1 117 ? -7.255 44.750 35.418 1.00 20.57 117 PRO A N 1
ATOM 802 C CA . PRO A 1 117 ? -7.774 45.192 36.707 1.00 21.46 117 PRO A CA 1
ATOM 803 C C . PRO A 1 117 ? -7.354 46.617 37.004 1.00 18.63 117 PRO A C 1
ATOM 804 O O . PRO A 1 117 ? -6.267 47.067 36.591 1.00 19.77 117 PRO A O 1
ATOM 808 N N . PRO A 1 118 ? -8.194 47.373 37.711 1.00 20.87 118 PRO A N 1
ATOM 809 C CA . PRO A 1 118 ? -7.851 48.771 37.992 1.00 19.67 118 PRO A CA 1
ATOM 810 C C . PRO A 1 118 ? -6.645 48.910 38.900 1.00 20.20 118 PRO A C 1
ATOM 811 O O . PRO A 1 118 ? -5.947 49.932 38.835 1.00 19.66 118 PRO A O 1
ATOM 815 N N . SER A 1 119 ? -6.395 47.924 39.759 1.00 19.84 119 SER A N 1
ATOM 816 C CA A SER A 1 119 ? -5.245 47.964 40.650 0.52 20.70 119 SER A CA 1
ATOM 817 C CA B SER A 1 119 ? -5.242 47.965 40.647 0.48 20.70 119 SER A CA 1
ATOM 818 C C . SER A 1 119 ? -4.755 46.548 40.900 1.00 20.15 119 SER A C 1
ATOM 819 O O . SER A 1 119 ? -5.539 45.591 40.899 1.00 20.49 119 SER A O 1
ATOM 824 N N . VAL A 1 120 ? -3.440 46.422 41.098 1.00 15.68 120 VAL A N 1
ATOM 825 C CA . VAL A 1 120 ? -2.784 45.152 41.383 1.00 15.90 120 VAL A CA 1
ATOM 826 C C . VAL A 1 120 ? -1.707 45.442 42.419 1.00 14.79 120 VAL A C 1
ATOM 827 O O . VAL A 1 120 ? -1.052 46.485 42.350 1.00 14.38 120 VAL A O 1
ATOM 831 N N . ASP A 1 121 ? -1.549 44.546 43.404 1.00 16.59 121 ASP A N 1
ATOM 832 C CA . ASP A 1 121 ? -0.440 44.666 44.364 1.00 16.19 121 ASP A CA 1
ATOM 833 C C . ASP A 1 121 ? -0.049 43.255 44.799 1.00 19.59 121 ASP A C 1
ATOM 834 O O . ASP A 1 121 ? -0.718 42.656 45.645 1.00 19.49 121 ASP A O 1
ATOM 839 N N . TRP A 1 122 ? 1.048 42.736 44.238 1.00 12.84 122 TRP A N 1
ATOM 840 C CA . TRP A 1 122 ? 1.439 41.368 44.556 1.00 13.49 122 TRP A CA 1
ATOM 841 C C . TRP A 1 122 ? 1.808 41.187 46.027 1.00 16.63 122 TRP A C 1
ATOM 842 O O . TRP A 1 122 ? 1.803 40.055 46.508 1.00 20.50 122 TRP A O 1
ATOM 853 N N . ARG A 1 123 ? 2.133 42.265 46.745 1.00 17.49 123 ARG A N 1
ATOM 854 C CA . ARG A 1 123 ? 2.364 42.143 48.184 1.00 19.31 123 ARG A CA 1
ATOM 855 C C . ARG A 1 123 ? 1.086 41.767 48.922 1.00 32.17 123 ARG A C 1
ATOM 856 O O . ARG A 1 123 ? 1.146 41.157 49.997 1.00 27.93 123 ARG A O 1
ATOM 864 N N . LYS A 1 124 ? -0.071 42.146 48.376 1.00 23.30 124 LYS A N 1
ATOM 865 C CA . LYS A 1 124 ? -1.364 41.857 48.990 1.00 29.32 124 LYS A CA 1
ATOM 866 C C . LYS A 1 124 ? -1.935 40.507 48.599 1.00 27.17 124 LYS A C 1
ATOM 867 O O . LYS A 1 124 ? -2.663 39.908 49.394 1.00 35.44 124 LYS A O 1
ATOM 873 N N . LYS A 1 125 ? -1.639 40.015 47.395 1.00 27.23 125 LYS A N 1
ATOM 874 C CA . LYS A 1 125 ? -2.243 38.772 46.933 1.00 28.88 125 LYS A CA 1
ATOM 875 C C . LYS A 1 125 ? -1.741 37.562 47.708 1.00 29.00 125 LYS A C 1
ATOM 876 O O . LYS A 1 125 ? -2.376 36.503 47.668 1.00 30.95 125 LYS A O 1
ATOM 882 N N . GLY A 1 126 ? -0.630 37.695 48.412 1.00 23.28 126 GLY A N 1
ATOM 883 C CA . GLY A 1 126 ? -0.058 36.583 49.137 1.00 26.26 126 GLY A CA 1
ATOM 884 C C . GLY A 1 126 ? 1.384 36.899 49.479 1.00 19.50 126 GLY A C 1
ATOM 885 O O . GLY A 1 126 ? 1.841 38.030 49.328 1.00 24.39 126 GLY A O 1
ATOM 886 N N . ASN A 1 127 ? 2.085 35.865 49.952 1.00 19.06 127 ASN A N 1
ATOM 887 C CA . ASN A 1 127 ? 3.502 35.995 50.300 1.00 20.63 127 ASN A CA 1
ATOM 888 C C . ASN A 1 127 ? 4.349 35.827 49.037 1.00 15.01 127 ASN A C 1
ATOM 889 O O . ASN A 1 127 ? 5.005 34.809 48.809 1.00 16.86 127 ASN A O 1
ATOM 894 N N . PHE A 1 128 ? 4.315 36.861 48.196 1.00 16.93 128 PHE A N 1
ATOM 895 C CA . PHE A 1 128 ? 4.848 36.757 46.846 1.00 16.70 128 PHE A CA 1
ATOM 896 C C . PHE A 1 128 ? 5.953 37.759 46.543 1.00 16.12 128 PHE A C 1
ATOM 897 O O . PHE A 1 128 ? 6.494 37.730 45.429 1.00 15.63 128 PHE A O 1
ATOM 905 N N . VAL A 1 129 ? 6.289 38.646 47.477 1.00 13.57 129 VAL A N 1
ATOM 906 C CA . VAL A 1 129 ? 7.356 39.627 47.300 1.00 11.49 129 VAL A CA 1
ATOM 907 C C . VAL A 1 129 ? 8.317 39.493 48.475 1.00 11.73 129 VAL A C 1
ATOM 908 O O . VAL A 1 129 ? 7.898 39.520 49.637 1.00 14.29 129 VAL A O 1
ATOM 912 N N . SER A 1 130 ? 9.604 39.354 48.172 1.00 11.63 130 SER A N 1
ATOM 913 C CA . SER A 1 130 ? 10.593 39.194 49.219 1.00 11.44 130 SER A CA 1
ATOM 914 C C . SER A 1 130 ? 10.834 40.517 49.954 1.00 12.19 130 SER A C 1
ATOM 915 O O . SER A 1 130 ? 10.464 41.593 49.471 1.00 13.27 130 SER A O 1
ATOM 918 N N . PRO A 1 131 ? 11.449 40.459 51.138 1.00 9.35 131 PRO A N 1
ATOM 919 C CA . PRO A 1 131 ? 11.737 41.678 51.895 1.00 9.16 131 PRO A CA 1
ATOM 920 C C . PRO A 1 131 ? 12.705 42.593 51.160 1.00 12.10 131 PRO A C 1
ATOM 921 O O . PRO A 1 131 ? 13.476 42.160 50.296 1.00 11.86 131 PRO A O 1
ATOM 925 N N . VAL A 1 132 ? 12.700 43.858 51.572 1.00 11.40 132 VAL A N 1
ATOM 926 C CA . VAL A 1 132 ? 13.549 44.870 50.955 1.00 8.92 132 VAL A CA 1
ATOM 927 C C . VAL A 1 132 ? 14.983 44.676 51.411 1.00 8.13 132 VAL A C 1
ATOM 928 O O . VAL A 1 132 ? 15.257 44.545 52.610 1.00 10.41 132 VAL A O 1
ATOM 932 N N . LYS A 1 133 ? 15.890 44.658 50.453 1.00 8.72 133 LYS A N 1
ATOM 933 C CA . LYS A 1 133 ? 17.310 44.457 50.700 1.00 9.67 133 LYS A CA 1
ATOM 934 C C . LYS A 1 133 ? 18.068 45.758 50.459 1.00 11.72 133 LYS A C 1
ATOM 935 O O . LYS A 1 133 ? 17.506 46.775 50.045 1.00 10.62 133 LYS A O 1
ATOM 941 N N . ASN A 1 134 ? 19.373 45.727 50.729 1.00 11.23 134 ASN A N 1
ATOM 942 C CA . ASN A 1 134 ? 20.221 46.902 50.563 1.00 8.94 134 ASN A CA 1
ATOM 943 C C . ASN A 1 134 ? 21.425 46.525 49.708 1.00 10.29 134 ASN A C 1
ATOM 944 O O . ASN A 1 134 ? 22.252 45.698 50.119 1.00 13.29 134 ASN A O 1
ATOM 949 N N . GLN A 1 135 ? 21.519 47.125 48.520 1.00 9.89 135 GLN A N 1
ATOM 950 C CA . GLN A 1 135 ? 22.647 46.862 47.630 1.00 9.39 135 GLN A CA 1
ATOM 951 C C . GLN A 1 135 ? 23.954 47.468 48.134 1.00 11.41 135 GLN A C 1
ATOM 952 O O . GLN A 1 135 ? 25.025 47.046 47.688 1.00 12.38 135 GLN A O 1
ATOM 958 N N . GLY A 1 136 ? 23.900 48.442 49.041 1.00 11.82 136 GLY A N 1
ATOM 959 C CA . GLY A 1 136 ? 25.135 49.084 49.461 1.00 16.78 136 GLY A CA 1
ATOM 960 C C . GLY A 1 136 ? 25.758 49.932 48.353 1.00 17.11 136 GLY A C 1
ATOM 961 O O . GLY A 1 136 ? 25.143 50.249 47.346 1.00 13.14 136 GLY A O 1
ATOM 962 N N . ALA A 1 137 ? 27.027 50.284 48.560 1.00 16.79 137 ALA A N 1
ATOM 963 C CA . ALA A 1 137 ? 27.726 51.208 47.657 1.00 14.97 137 ALA A CA 1
ATOM 964 C C . ALA A 1 137 ? 28.341 50.429 46.493 1.00 18.81 137 ALA A C 1
ATOM 965 O O . ALA A 1 137 ? 29.559 50.344 46.307 1.00 17.01 137 ALA A O 1
ATOM 967 N N . CYS A 1 138 ? 27.450 49.852 45.693 1.00 11.97 138 CYS A N 1
ATOM 968 C CA . CYS A 1 138 ? 27.802 48.991 44.577 1.00 13.77 138 CYS A CA 1
ATOM 969 C C . CYS A 1 138 ? 26.698 49.191 43.552 1.00 16.48 138 CYS A C 1
ATOM 970 O O . CYS A 1 138 ? 25.529 49.323 43.927 1.00 17.77 138 CYS A O 1
ATOM 973 N N . GLY A 1 139 ? 27.068 49.271 42.273 1.00 13.74 139 GLY A N 1
ATOM 974 C CA . GLY A 1 139 ? 26.072 49.493 41.238 1.00 15.74 139 GLY A CA 1
ATOM 975 C C . GLY A 1 139 ? 25.423 48.201 40.792 1.00 14.30 139 GLY A C 1
ATOM 976 O O . GLY A 1 139 ? 25.391 47.881 39.599 1.00 18.75 139 GLY A O 1
ATOM 977 N N . SER A 1 140 ? 24.909 47.444 41.754 1.00 8.35 140 SER A N 1
ATOM 978 C CA . SER A 1 140 ? 24.388 46.105 41.526 1.00 9.54 140 SER A CA 1
ATOM 979 C C . SER A 1 140 ? 22.864 46.034 41.534 1.00 9.09 140 SER A C 1
ATOM 980 O O . SER A 1 140 ? 22.317 44.944 41.727 1.00 10.09 140 SER A O 1
ATOM 983 N N . SER A 1 141 ? 22.168 47.156 41.339 1.00 9.57 141 SER A N 1
ATOM 984 C CA . SER A 1 141 ? 20.702 47.103 41.394 1.00 8.80 141 SER A CA 1
ATOM 985 C C . SER A 1 141 ? 20.128 46.114 40.384 1.00 8.92 141 SER A C 1
ATOM 986 O O . SER A 1 141 ? 19.072 45.518 40.632 1.00 10.15 141 SER A O 1
ATOM 989 N N . TRP A 1 142 ? 20.789 45.939 39.238 1.00 7.96 142 TRP A N 1
ATOM 990 C CA . TRP A 1 142 ? 20.326 44.945 38.274 1.00 8.52 142 TRP A CA 1
ATOM 991 C C . TRP A 1 142 ? 20.240 43.557 38.897 1.00 9.44 142 TRP A C 1
ATOM 992 O O . TRP A 1 142 ? 19.359 42.771 38.528 1.00 9.79 142 TRP A O 1
ATOM 1003 N N . THR A 1 143 ? 21.121 43.234 39.861 1.00 8.25 143 THR A N 1
ATOM 1004 C CA . THR A 1 143 ? 21.048 41.909 40.483 1.00 7.33 143 THR A CA 1
ATOM 1005 C C . THR A 1 143 ? 19.858 41.787 41.429 1.00 7.10 143 THR A C 1
ATOM 1006 O O . THR A 1 143 ? 19.294 40.697 41.555 1.00 9.16 143 THR A O 1
ATOM 1010 N N . PHE A 1 144 ? 19.487 42.873 42.119 1.00 7.73 144 PHE A N 1
ATOM 1011 C CA . PHE A 1 144 ? 18.354 42.836 43.040 1.00 6.90 144 PHE A CA 1
ATOM 1012 C C . PHE A 1 144 ? 17.045 42.828 42.281 1.00 9.11 144 PHE A C 1
ATOM 1013 O O . PHE A 1 144 ? 16.087 42.169 42.704 1.00 9.36 144 PHE A O 1
ATOM 1021 N N . SER A 1 145 ? 16.998 43.555 41.161 1.00 8.16 145 SER A N 1
ATOM 1022 C CA . SER A 1 145 ? 15.844 43.464 40.275 1.00 9.29 145 SER A CA 1
ATOM 1023 C C . SER A 1 145 ? 15.663 42.037 39.767 1.00 10.94 145 SER A C 1
ATOM 1024 O O . SER A 1 145 ? 14.541 41.517 39.724 1.00 10.07 145 SER A O 1
ATOM 1027 N N . THR A 1 146 ? 16.766 41.377 39.405 1.00 8.13 146 THR A N 1
ATOM 1028 C CA . THR A 1 146 ? 16.715 40.011 38.895 1.00 9.94 146 THR A CA 1
ATOM 1029 C C . THR A 1 146 ? 16.263 39.024 39.963 1.00 10.07 146 THR A C 1
ATOM 1030 O O . THR A 1 146 ? 15.339 38.234 39.745 1.00 10.42 146 THR A O 1
ATOM 1034 N N . THR A 1 147 ? 16.936 39.011 41.115 1.00 9.79 147 THR A N 1
ATOM 1035 C CA . THR A 1 147 ? 16.545 38.056 42.143 1.00 7.82 147 THR A CA 1
ATOM 1036 C C . THR A 1 147 ? 15.127 38.314 42.617 1.00 9.85 147 THR A C 1
ATOM 1037 O O . THR A 1 147 ? 14.373 37.368 42.856 1.00 12.79 147 THR A O 1
ATOM 1041 N N . GLY A 1 148 ? 14.749 39.586 42.758 1.00 9.76 148 GLY A N 1
ATOM 1042 C CA . GLY A 1 148 ? 13.388 39.894 43.175 1.00 8.39 148 GLY A CA 1
ATOM 1043 C C . GLY A 1 148 ? 12.350 39.325 42.223 1.00 11.14 148 GLY A C 1
ATOM 1044 O O . GLY A 1 148 ? 11.364 38.718 42.652 1.00 11.04 148 GLY A O 1
ATOM 1045 N N . ALA A 1 149 ? 12.553 39.523 40.913 1.00 9.32 149 ALA A N 1
ATOM 1046 C CA . ALA A 1 149 ? 11.603 38.987 39.936 1.00 9.38 149 ALA A CA 1
ATOM 1047 C C . ALA A 1 149 ? 11.552 37.466 39.977 1.00 12.58 149 ALA A C 1
ATOM 1048 O O . ALA A 1 149 ? 10.477 36.871 39.841 1.00 11.61 149 ALA A O 1
ATOM 1050 N N . LEU A 1 150 ? 12.707 36.812 40.136 1.00 11.38 150 LEU A N 1
ATOM 1051 C CA . LEU A 1 150 ? 12.711 35.355 40.131 1.00 10.86 150 LEU A CA 1
ATOM 1052 C C . LEU A 1 150 ? 12.157 34.802 41.441 1.00 11.80 150 LEU A C 1
ATOM 1053 O O . LEU A 1 150 ? 11.423 33.803 41.433 1.00 14.05 150 LEU A O 1
ATOM 1058 N N . GLU A 1 151 ? 12.503 35.427 42.575 1.00 9.98 151 GLU A N 1
ATOM 1059 C CA . GLU A 1 151 ? 11.904 35.045 43.854 1.00 9.86 151 GLU A CA 1
ATOM 1060 C C . GLU A 1 151 ? 10.383 35.095 43.766 1.00 15.68 151 GLU A C 1
ATOM 1061 O O . GLU A 1 151 ? 9.689 34.153 44.173 1.00 14.67 151 GLU A O 1
ATOM 1067 N N . SER A 1 152 ? 9.855 36.187 43.211 1.00 11.58 152 SER A N 1
ATOM 1068 C CA . SER A 1 152 ? 8.401 36.328 43.115 1.00 16.52 152 SER A CA 1
ATOM 1069 C C . SER A 1 152 ? 7.814 35.276 42.188 1.00 14.85 152 SER A C 1
ATOM 1070 O O . SER A 1 152 ? 6.803 34.645 42.519 1.00 16.32 152 SER A O 1
ATOM 1073 N N . ALA A 1 153 ? 8.440 35.062 41.027 1.00 13.38 153 ALA A N 1
ATOM 1074 C CA . ALA A 1 153 ? 7.913 34.085 40.083 1.00 13.66 153 ALA A CA 1
ATOM 1075 C C . ALA A 1 153 ? 7.877 32.692 40.701 1.00 19.53 153 ALA A C 1
ATOM 1076 O O . ALA A 1 153 ? 6.915 31.938 40.505 1.00 18.22 153 ALA A O 1
ATOM 1078 N N . ILE A 1 154 ? 8.910 32.333 41.464 1.00 15.25 154 ILE A N 1
ATOM 1079 C CA . ILE A 1 154 ? 8.917 31.020 42.100 1.00 16.85 154 ILE A CA 1
ATOM 1080 C C . ILE A 1 154 ? 7.850 30.943 43.184 1.00 18.85 154 ILE A C 1
ATOM 1081 O O . ILE A 1 154 ? 7.159 29.925 43.317 1.00 22.32 154 ILE A O 1
ATOM 1086 N N . ALA A 1 155 ? 7.679 32.016 43.963 1.00 13.55 155 ALA A N 1
ATOM 1087 C CA . ALA A 1 155 ? 6.683 31.999 45.034 1.00 14.01 155 ALA A CA 1
ATOM 1088 C C . ALA A 1 155 ? 5.272 31.906 44.467 1.00 24.00 155 ALA A C 1
ATOM 1089 O O . ALA A 1 155 ? 4.419 31.191 45.009 1.00 20.76 155 ALA A O 1
ATOM 1091 N N . ILE A 1 156 ? 5.017 32.609 43.365 1.00 16.07 156 ILE A N 1
ATOM 1092 C CA . ILE A 1 156 ? 3.700 32.541 42.739 1.00 18.35 156 ILE A CA 1
ATOM 1093 C C . ILE A 1 156 ? 3.453 31.149 42.170 1.00 22.91 156 ILE A C 1
ATOM 1094 O O . ILE A 1 156 ? 2.347 30.601 42.284 1.00 26.73 156 ILE A O 1
ATOM 1099 N N . ALA A 1 157 ? 4.486 30.533 41.589 1.00 20.65 157 ALA A N 1
ATOM 1100 C CA . ALA A 1 157 ? 4.310 29.222 40.968 1.00 22.46 157 ALA A CA 1
ATOM 1101 C C . ALA A 1 157 ? 4.184 28.104 42.003 1.00 34.30 157 ALA A C 1
ATOM 1102 O O . ALA A 1 157 ? 3.367 27.192 41.836 1.00 33.40 157 ALA A O 1
ATOM 1104 N N . THR A 1 158 ? 4.982 28.144 43.075 1.00 25.25 158 THR A N 1
ATOM 1105 C CA . THR A 1 158 ? 5.112 27.000 43.969 1.00 22.66 158 THR A CA 1
ATOM 1106 C C . THR A 1 158 ? 4.713 27.272 45.410 1.00 26.49 158 THR A C 1
ATOM 1107 O O . THR A 1 158 ? 4.673 26.325 46.204 1.00 29.32 158 THR A O 1
ATOM 1111 N N . GLY A 1 159 ? 4.449 28.521 45.784 1.00 23.25 159 GLY A N 1
ATOM 1112 C CA . GLY A 1 159 ? 4.111 28.831 47.156 1.00 23.21 159 GLY A CA 1
ATOM 1113 C C . GLY A 1 159 ? 5.283 28.909 48.112 1.00 25.37 159 GLY A C 1
ATOM 1114 O O . GLY A 1 159 ? 5.066 29.115 49.311 1.00 31.69 159 GLY A O 1
ATOM 1115 N N . LYS A 1 160 ? 6.513 28.760 47.623 1.00 23.71 160 LYS A N 1
ATOM 1116 C CA . LYS A 1 160 ? 7.715 28.851 48.450 1.00 25.47 160 LYS A CA 1
ATOM 1117 C C . LYS A 1 160 ? 8.441 30.153 48.150 1.00 20.83 160 LYS A C 1
ATOM 1118 O O . LYS A 1 160 ? 8.742 30.434 46.986 1.00 21.93 160 LYS A O 1
ATOM 1124 N N . MET A 1 161 ? 8.750 30.917 49.197 1.00 16.54 161 MET A N 1
ATOM 1125 C CA . MET A 1 161 ? 9.522 32.151 49.065 1.00 17.91 161 MET A CA 1
ATOM 1126 C C . MET A 1 161 ? 10.987 31.869 49.376 1.00 19.29 161 MET A C 1
ATOM 1127 O O . MET A 1 161 ? 11.326 31.490 50.504 1.00 20.96 161 MET A O 1
ATOM 1132 N N . LEU A 1 162 ? 11.844 32.049 48.375 1.00 18.03 162 LEU A N 1
ATOM 1133 C CA . LEU A 1 162 ? 13.290 31.906 48.501 1.00 20.60 162 LEU A CA 1
ATOM 1134 C C . LEU A 1 162 ? 13.949 33.277 48.558 1.00 18.81 162 LEU A C 1
ATOM 1135 O O . LEU A 1 162 ? 13.351 34.292 48.203 1.00 18.83 162 LEU A O 1
ATOM 1140 N N . SER A 1 163 ? 15.200 33.298 49.016 1.00 15.04 163 SER A N 1
ATOM 1141 C CA . SER A 1 163 ? 16.047 34.485 48.913 1.00 12.42 163 SER A CA 1
ATOM 1142 C C . SER A 1 163 ? 17.281 34.087 48.116 1.00 13.41 163 SER A C 1
ATOM 1143 O O . SER A 1 163 ? 18.099 33.288 48.584 1.00 17.27 163 SER A O 1
ATOM 1146 N N . LEU A 1 164 ? 17.413 34.642 46.919 1.00 11.32 164 LEU A N 1
ATOM 1147 C CA . LEU A 1 164 ? 18.424 34.203 45.973 1.00 10.15 164 LEU A CA 1
ATOM 1148 C C . LEU A 1 164 ? 19.636 35.130 46.023 1.00 11.18 164 LEU A C 1
ATOM 1149 O O . LEU A 1 164 ? 19.546 36.285 46.446 1.00 13.03 164 LEU A O 1
ATOM 1154 N N . ALA A 1 165 ? 20.783 34.612 45.576 1.00 11.17 165 ALA A N 1
ATOM 1155 C CA . ALA A 1 165 ? 22.067 35.274 45.836 1.00 12.81 165 ALA A CA 1
ATOM 1156 C C . ALA A 1 165 ? 22.398 36.307 44.759 1.00 9.49 165 ALA A C 1
ATOM 1157 O O . ALA A 1 165 ? 22.925 35.970 43.695 1.00 9.57 165 ALA A O 1
ATOM 1159 N N . GLU A 1 166 ? 22.161 37.588 45.065 1.00 8.89 166 GLU A N 1
ATOM 1160 C CA . GLU A 1 166 ? 22.662 38.658 44.208 1.00 9.32 166 GLU A CA 1
ATOM 1161 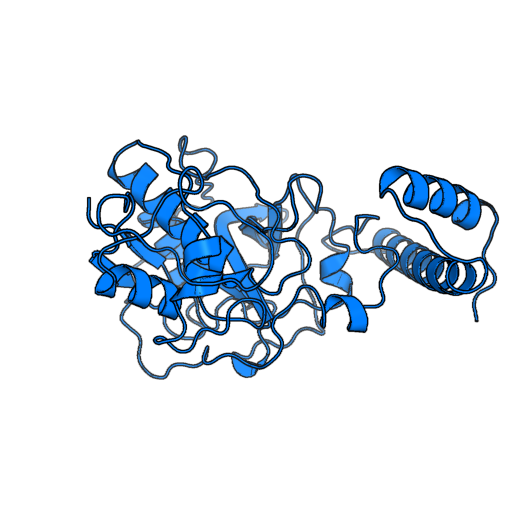C C . GLU A 1 166 ? 24.170 38.554 44.000 1.00 9.17 166 GLU A C 1
ATOM 1162 O O . GLU A 1 166 ? 24.675 38.941 42.939 1.00 9.06 166 GLU A O 1
ATOM 1168 N N . GLN A 1 167 ? 24.906 38.074 45.010 1.00 8.17 167 GLN A N 1
ATOM 1169 C CA . GLN A 1 167 ? 26.358 38.056 44.880 1.00 9.10 167 GLN A CA 1
ATOM 1170 C C . GLN A 1 167 ? 26.802 37.119 43.767 1.00 8.70 167 GLN A C 1
ATOM 1171 O O . GLN A 1 167 ? 27.812 37.387 43.113 1.00 9.54 167 GLN A O 1
ATOM 1177 N N . GLN A 1 168 ? 26.055 36.038 43.524 1.00 8.58 168 GLN A N 1
ATOM 1178 C CA . GLN A 1 168 ? 26.403 35.170 42.404 1.00 8.17 168 GLN A CA 1
ATOM 1179 C C . GLN A 1 168 ? 26.333 35.934 41.088 1.00 10.99 168 GLN A C 1
ATOM 1180 O O . GLN A 1 168 ? 27.199 35.781 40.222 1.00 10.84 168 GLN A O 1
ATOM 1186 N N . LEU A 1 169 ? 25.315 36.782 40.924 1.00 8.90 169 LEU A N 1
ATOM 1187 C CA . LEU A 1 169 ? 25.225 37.582 39.711 1.00 9.00 169 LEU A CA 1
ATOM 1188 C C . LEU A 1 169 ? 26.365 38.584 39.615 1.00 12.62 169 LEU A C 1
ATOM 1189 O O . LEU A 1 169 ? 26.962 38.754 38.548 1.00 10.20 169 LEU A O 1
ATOM 1194 N N . VAL A 1 170 ? 26.689 39.252 40.722 1.00 9.36 170 VAL A N 1
ATOM 1195 C CA . VAL A 1 170 ? 27.791 40.207 40.713 1.00 9.90 170 VAL A CA 1
ATOM 1196 C C . VAL A 1 170 ? 29.081 39.529 40.259 1.00 10.41 170 VAL A C 1
ATOM 1197 O O . VAL A 1 170 ? 29.814 40.059 39.413 1.00 11.88 170 VAL A O 1
ATOM 1201 N N . ASP A 1 171 ? 29.363 38.350 40.807 1.00 12.66 171 ASP A N 1
ATOM 1202 C CA . ASP A 1 171 ? 30.657 37.699 40.606 1.00 12.96 171 ASP A CA 1
ATOM 1203 C C . ASP A 1 171 ? 30.735 36.872 39.331 1.00 17.16 171 ASP A C 1
ATOM 1204 O O . ASP A 1 171 ? 31.844 36.631 38.831 1.00 17.73 171 ASP A O 1
ATOM 1209 N N . CYS A 1 172 ? 29.610 36.374 38.812 1.00 15.19 172 CYS A N 1
ATOM 1210 C CA . CYS A 1 172 ? 29.680 35.284 37.843 1.00 12.58 172 CYS A CA 1
ATOM 1211 C C . CYS A 1 172 ? 29.008 35.539 36.501 1.00 19.57 172 CYS A C 1
ATOM 1212 O O . CYS A 1 172 ? 29.194 34.724 35.594 1.00 16.23 172 CYS A O 1
ATOM 1215 N N . ALA A 1 173 ? 28.233 36.618 36.336 1.00 13.44 173 ALA A N 1
ATOM 1216 C CA . ALA A 1 173 ? 27.365 36.747 35.168 1.00 13.54 173 ALA A CA 1
ATOM 1217 C C . ALA A 1 173 ? 28.000 37.537 34.011 1.00 16.55 173 ALA A C 1
ATOM 1218 O O . ALA A 1 173 ? 27.278 38.013 33.126 1.00 14.64 173 ALA A O 1
ATOM 1220 N N . GLN A 1 174 ? 29.332 37.655 33.970 1.00 15.38 174 GLN A N 1
ATOM 1221 C CA . GLN A 1 174 ? 29.969 38.552 33.006 1.00 15.35 174 GLN A CA 1
ATOM 1222 C C . GLN A 1 174 ? 29.892 38.057 31.562 1.00 14.81 174 GLN A C 1
ATOM 1223 O O . GLN A 1 174 ? 30.025 38.875 30.646 1.00 21.81 174 GLN A O 1
ATOM 1229 N N . ASP A 1 175 ? 29.694 36.759 31.333 1.00 18.15 175 ASP A N 1
ATOM 1230 C CA . ASP A 1 175 ? 29.610 36.255 29.963 1.00 21.65 175 ASP A CA 1
ATOM 1231 C C . ASP A 1 175 ? 28.338 36.697 29.257 1.00 25.46 175 ASP A C 1
ATOM 1232 O O . ASP A 1 175 ? 28.184 36.440 28.058 1.00 21.36 175 ASP A O 1
ATOM 1237 N N . PHE A 1 176 ? 27.412 37.323 29.973 1.00 16.22 176 PHE A N 1
ATOM 1238 C CA . PHE A 1 176 ? 26.181 37.819 29.380 1.00 15.72 176 PHE A CA 1
ATOM 1239 C C . PHE A 1 176 ? 26.151 39.337 29.399 1.00 18.75 176 PHE A C 1
ATOM 1240 O O . PHE A 1 176 ? 25.091 39.958 29.531 1.00 17.03 176 PHE A O 1
ATOM 1248 N N . ASN A 1 177 ? 27.336 39.934 29.247 1.00 14.60 177 ASN A N 1
ATOM 1249 C CA . ASN A 1 177 ? 27.520 41.374 29.154 1.00 12.83 177 ASN A CA 1
ATOM 1250 C C . ASN A 1 177 ? 27.045 42.097 30.410 1.00 13.19 177 ASN A C 1
ATOM 1251 O O . ASN A 1 177 ? 26.550 43.220 30.334 1.00 13.47 177 ASN A O 1
ATOM 1256 N N . ASN A 1 178 ? 27.213 41.470 31.563 1.00 12.94 178 ASN A N 1
ATOM 1257 C CA . ASN A 1 178 ? 27.034 42.155 32.834 1.00 13.20 178 ASN A CA 1
ATOM 1258 C C . ASN A 1 178 ? 28.389 42.501 33.430 1.00 15.84 178 ASN A C 1
ATOM 1259 O O . ASN A 1 178 ? 29.417 41.930 33.058 1.00 16.36 178 ASN A O 1
ATOM 1264 N N . HIS A 1 179 ? 28.379 43.450 34.374 1.00 12.18 179 HIS A N 1
ATOM 1265 C CA . HIS A 1 179 ? 29.615 44.098 34.791 1.00 14.12 179 HIS A CA 1
ATOM 1266 C C . HIS A 1 179 ? 29.681 44.286 36.302 1.00 12.85 179 HIS A C 1
ATOM 1267 O O . HIS A 1 179 ? 30.255 45.272 36.775 1.00 13.64 179 HIS A O 1
ATOM 1274 N N . GLY A 1 180 ? 29.091 43.363 37.060 1.00 13.08 180 GLY A N 1
ATOM 1275 C CA . GLY A 1 180 ? 29.248 43.379 38.510 1.00 14.31 180 GLY A CA 1
ATOM 1276 C C . GLY A 1 180 ? 28.767 44.681 39.118 1.00 13.50 180 GLY A C 1
ATOM 1277 O O . GLY A 1 180 ? 27.676 45.177 38.822 1.00 13.92 180 GLY A O 1
ATOM 1278 N N . CYS A 1 181 ? 29.600 45.263 39.983 1.00 12.83 181 CYS A N 1
ATOM 1279 C CA . CYS A 1 181 ? 29.224 46.518 40.628 1.00 14.87 181 CYS A CA 1
ATOM 1280 C C . CYS A 1 181 ? 29.227 47.717 39.690 1.00 12.45 181 CYS A C 1
ATOM 1281 O O . CYS A 1 181 ? 28.913 48.816 40.141 1.00 15.98 181 CYS A O 1
ATOM 1284 N N A GLN A 1 182 ? 29.571 47.557 38.416 0.56 10.84 182 GLN A N 1
ATOM 1285 N N B GLN A 1 182 ? 29.596 47.547 38.419 0.44 10.88 182 GLN A N 1
ATOM 1286 C CA A GLN A 1 182 ? 29.518 48.664 37.475 0.56 13.07 182 GLN A CA 1
ATOM 1287 C CA B GLN A 1 182 ? 29.530 48.637 37.454 0.44 13.11 182 GLN A CA 1
ATOM 1288 C C A GLN A 1 182 ? 28.240 48.660 36.645 0.56 12.83 182 GLN A C 1
ATOM 1289 C C B GLN A 1 182 ? 28.177 48.721 36.763 0.44 12.86 182 GLN A C 1
ATOM 1290 O O A GLN A 1 182 ? 28.015 49.592 35.868 0.56 15.23 182 GLN A O 1
ATOM 1291 O O B GLN A 1 182 ? 27.841 49.772 36.205 0.44 16.15 182 GLN A O 1
ATOM 1302 N N . GLY A 1 183 ? 27.400 47.645 36.787 1.00 11.36 183 GLY A N 1
ATOM 1303 C CA . GLY A 1 183 ? 26.131 47.614 36.088 1.00 11.02 183 GLY A CA 1
ATOM 1304 C C . GLY A 1 183 ? 25.885 46.315 35.350 1.00 10.63 183 GLY A C 1
ATOM 1305 O O . GLY A 1 183 ? 26.731 45.426 35.293 1.00 11.82 183 GLY A O 1
ATOM 1306 N N . GLY A 1 184 ? 24.684 46.225 34.791 1.00 10.85 184 GLY A N 1
ATOM 1307 C CA . GLY A 1 184 ? 24.213 45.014 34.153 1.00 10.20 184 GLY A CA 1
ATOM 1308 C C . GLY A 1 184 ? 22.731 45.176 33.866 1.00 7.83 184 GLY A C 1
ATOM 1309 O O . GLY A 1 184 ? 22.170 46.253 34.067 1.00 11.37 184 GLY A O 1
ATOM 1310 N N . LEU A 1 185 ? 22.113 44.101 33.376 1.00 8.79 185 LEU A N 1
ATOM 1311 C CA . LEU A 1 185 ? 20.679 44.171 33.040 1.00 10.19 185 LEU A CA 1
ATOM 1312 C C . LEU A 1 185 ? 19.939 42.923 33.484 1.00 11.58 185 LEU A C 1
ATOM 1313 O O . LEU A 1 185 ? 20.445 41.807 33.321 1.00 10.77 185 LEU A O 1
ATOM 1318 N N . PRO A 1 186 ? 18.716 43.069 33.997 1.00 9.35 186 PRO A N 1
ATOM 1319 C CA . PRO A 1 186 ? 17.960 41.871 34.397 1.00 10.25 186 PRO A CA 1
ATOM 1320 C C . PRO A 1 186 ? 17.797 40.830 33.300 1.00 7.91 186 PRO A C 1
ATOM 1321 O O . PRO A 1 186 ? 17.961 39.641 33.586 1.00 10.85 186 PRO A O 1
ATOM 1325 N N . SER A 1 187 ? 17.473 41.221 32.061 1.00 10.92 187 SER A N 1
ATOM 1326 C CA . SER A 1 187 ? 17.231 40.204 31.036 1.00 11.71 187 SER A CA 1
ATOM 1327 C C . SER A 1 187 ? 18.486 39.386 30.785 1.00 10.63 187 SER A C 1
ATOM 1328 O O . 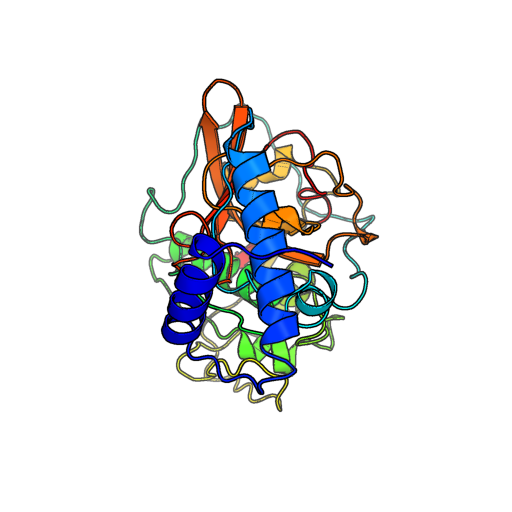SER A 1 187 ? 18.417 38.165 30.610 1.00 12.39 187 SER A O 1
ATOM 1331 N N . GLN A 1 188 ? 19.640 40.057 30.763 1.00 13.11 188 GLN A N 1
ATOM 1332 C CA . GLN A 1 188 ? 20.913 39.366 30.600 1.00 11.46 188 GLN A CA 1
ATOM 1333 C C . GLN A 1 188 ? 21.196 38.469 31.792 1.00 12.26 188 GLN A C 1
ATOM 1334 O O . GLN A 1 188 ? 21.692 37.350 31.637 1.00 11.95 188 GLN A O 1
ATOM 1340 N N . ALA A 1 189 ? 20.827 38.920 32.994 1.00 9.62 189 ALA A N 1
ATOM 1341 C CA . ALA A 1 189 ? 21.029 38.090 34.177 1.00 10.55 189 ALA A CA 1
ATOM 1342 C C . ALA A 1 189 ? 20.095 36.881 34.182 1.00 12.90 189 ALA A C 1
ATOM 1343 O O . ALA A 1 189 ? 20.488 35.792 34.614 1.00 12.76 189 ALA A O 1
ATOM 1345 N N . PHE A 1 190 ? 18.846 37.042 33.716 1.00 9.95 190 PHE A N 1
ATOM 1346 C CA . PHE A 1 190 ? 17.973 35.879 33.589 1.00 12.13 190 PHE A CA 1
ATOM 1347 C C . PHE A 1 190 ? 18.576 34.845 32.636 1.00 12.75 190 PHE A C 1
ATOM 1348 O O . PHE A 1 190 ? 18.509 33.639 32.899 1.00 13.23 190 PHE A O 1
ATOM 1356 N N . GLU A 1 191 ? 19.136 35.306 31.511 1.00 11.96 191 GLU A N 1
ATOM 1357 C CA . GLU A 1 191 ? 19.771 34.396 30.561 1.00 14.89 191 GLU A CA 1
ATOM 1358 C C . GLU A 1 191 ? 20.946 33.679 31.202 1.00 17.05 191 GLU A C 1
ATOM 1359 O O . GLU A 1 191 ? 21.124 32.472 31.006 1.00 14.55 191 GLU A O 1
ATOM 1365 N N . TYR A 1 192 ? 21.748 34.403 31.991 1.00 13.19 192 TYR A N 1
ATOM 1366 C CA . TYR A 1 192 ? 22.842 33.751 32.701 1.00 12.79 192 TYR A CA 1
ATOM 1367 C C . TYR A 1 192 ? 22.319 32.637 33.602 1.00 15.06 192 TYR A C 1
ATOM 1368 O O . TYR A 1 192 ? 22.850 31.521 33.594 1.00 16.01 192 TYR A O 1
ATOM 1377 N N . ILE A 1 193 ? 21.254 32.902 34.372 1.00 11.66 193 ILE A N 1
ATOM 1378 C CA . ILE A 1 193 ? 20.761 31.883 35.292 1.00 11.14 193 ILE A CA 1
ATOM 1379 C C . ILE A 1 193 ? 20.269 30.660 34.523 1.00 16.11 193 ILE A C 1
ATOM 1380 O O . ILE A 1 193 ? 20.515 29.517 34.926 1.00 14.48 193 ILE A O 1
ATOM 1385 N N . LEU A 1 194 ? 19.591 30.886 33.394 1.00 15.26 194 LEU A N 1
ATOM 1386 C CA . LEU A 1 194 ? 19.113 29.789 32.553 1.00 17.11 194 LEU A CA 1
ATOM 1387 C C . LEU A 1 194 ? 20.259 28.884 32.104 1.00 17.37 194 LEU A C 1
ATOM 1388 O O . LEU A 1 194 ? 20.210 27.660 32.290 1.00 20.41 194 LEU A O 1
ATOM 1393 N N . TYR A 1 195 ? 21.280 29.462 31.476 1.00 16.00 195 TYR A N 1
ATOM 1394 C CA . TYR A 1 195 ? 22.364 28.655 30.922 1.00 18.75 195 TYR A CA 1
ATOM 1395 C C . TYR A 1 195 ? 23.324 28.154 31.992 1.00 22.97 195 TYR A C 1
ATOM 1396 O O . TYR A 1 195 ? 23.985 27.130 31.785 1.00 21.36 195 TYR A O 1
ATOM 1405 N N . ASN A 1 196 ? 23.405 28.840 33.132 1.00 18.85 196 ASN A N 1
ATOM 1406 C CA . ASN A 1 196 ? 24.233 28.379 34.237 1.00 15.58 196 ASN A CA 1
ATOM 1407 C C . ASN A 1 196 ? 23.626 27.200 34.985 1.00 18.39 196 ASN A C 1
ATOM 1408 O O . ASN A 1 196 ? 24.309 26.599 35.823 1.00 19.93 196 ASN A O 1
ATOM 1413 N N . LYS A 1 197 ? 22.367 26.858 34.709 1.00 15.89 197 LYS A N 1
ATOM 1414 C CA . LYS A 1 197 ? 21.621 25.842 35.446 1.00 15.77 197 LYS A CA 1
ATOM 1415 C C . LYS A 1 197 ? 21.372 26.243 36.902 1.00 18.63 197 LYS A C 1
ATOM 1416 O O . LYS A 1 197 ? 21.358 25.396 37.795 1.00 22.34 197 LYS A O 1
ATOM 1422 N N . GLY A 1 198 ? 21.169 27.525 37.175 1.00 16.94 198 GLY A N 1
ATOM 1423 C CA . GLY A 1 198 ? 20.528 27.915 38.414 1.00 12.84 198 GLY A CA 1
ATOM 1424 C C . GLY A 1 198 ? 21.327 28.930 39.205 1.00 12.47 198 GLY A C 1
ATOM 1425 O O . GLY A 1 198 ? 22.453 29.296 38.871 1.00 14.27 198 GLY A O 1
ATOM 1426 N N . ILE A 1 199 ? 20.687 29.404 40.268 1.00 13.03 199 ILE A N 1
ATOM 1427 C CA . ILE A 1 199 ? 21.255 30.404 41.159 1.00 13.41 199 ILE A CA 1
ATOM 1428 C C . ILE A 1 199 ? 21.103 29.918 42.595 1.00 14.33 199 ILE A C 1
ATOM 1429 O O . ILE A 1 199 ? 20.063 29.371 42.975 1.00 12.33 199 ILE A O 1
ATOM 1434 N N . MET A 1 200 ? 22.152 30.114 43.395 1.00 12.32 200 MET A N 1
ATOM 1435 C CA . MET A 1 200 ? 22.176 29.715 44.791 1.00 12.30 200 MET A CA 1
ATOM 1436 C C . MET A 1 200 ? 21.368 30.682 45.654 1.00 12.55 200 MET A C 1
ATOM 1437 O O . MET A 1 200 ? 20.975 31.764 45.216 1.00 11.74 200 MET A O 1
ATOM 1442 N N . GLY A 1 201 ? 21.132 30.281 46.911 1.00 12.29 201 GLY A N 1
ATOM 1443 C CA . GLY A 1 201 ? 20.495 31.164 47.866 1.00 14.08 201 GLY A CA 1
ATOM 1444 C C . GLY A 1 201 ? 21.476 32.106 48.555 1.00 15.34 201 GLY A C 1
ATOM 1445 O O . GLY A 1 201 ? 22.685 31.868 48.556 1.00 14.53 201 GLY A O 1
ATOM 1446 N N . GLU A 1 202 ? 20.934 33.188 49.130 1.00 12.42 202 GLU A N 1
ATOM 1447 C CA A GLU A 1 202 ? 21.758 34.059 49.963 0.51 14.26 202 GLU A CA 1
ATOM 1448 C CA B GLU A 1 202 ? 21.739 34.061 49.979 0.49 14.27 202 GLU A CA 1
ATOM 1449 C C . GLU A 1 202 ? 22.441 33.267 51.067 1.00 14.73 202 GLU A C 1
ATOM 1450 O O . GLU A 1 202 ? 23.551 33.619 51.484 1.00 16.02 202 GLU A O 1
ATOM 1461 N N . ASP A 1 203 ? 21.803 32.192 51.535 1.00 13.93 203 ASP A N 1
ATOM 1462 C CA . ASP A 1 203 ? 22.346 31.430 52.657 1.00 17.05 203 ASP A CA 1
ATOM 1463 C C . ASP A 1 203 ? 23.692 30.791 52.322 1.00 21.41 203 ASP A C 1
ATOM 1464 O O . ASP A 1 203 ? 24.578 30.723 53.182 1.00 20.32 203 ASP A O 1
ATOM 1469 N N . THR A 1 204 ? 23.874 30.315 51.091 1.00 14.28 204 THR A N 1
ATOM 1470 C CA . THR A 1 204 ? 25.136 29.680 50.713 1.00 13.31 204 THR A CA 1
ATOM 1471 C C . THR A 1 204 ? 26.094 30.617 49.989 1.00 10.72 204 THR A C 1
ATOM 1472 O O . THR A 1 204 ? 27.271 30.272 49.817 1.00 13.83 204 THR A O 1
ATOM 1476 N N . TYR A 1 205 ? 25.634 31.786 49.553 1.00 12.48 205 TYR A N 1
ATOM 1477 C CA . TYR A 1 205 ? 26.452 32.708 48.769 1.00 10.33 205 TYR A CA 1
ATOM 1478 C C . TYR A 1 205 ? 26.124 34.121 49.230 1.00 11.88 205 TYR A C 1
ATOM 1479 O O . TYR A 1 205 ? 25.397 34.860 48.555 1.00 12.44 205 TYR A O 1
ATOM 1488 N N . PRO A 1 206 ? 26.675 34.542 50.369 1.00 11.88 206 PRO A N 1
ATOM 1489 C CA . PRO A 1 206 ? 26.244 35.804 50.988 1.00 13.16 206 PRO A CA 1
ATOM 1490 C C . PRO A 1 206 ? 26.651 37.031 50.193 1.00 11.30 206 PRO A C 1
ATOM 1491 O O . PRO A 1 206 ? 27.644 37.048 49.463 1.00 10.05 206 PRO A O 1
ATOM 1495 N N . TYR A 1 207 ? 25.871 38.091 50.376 1.00 10.10 207 TYR A N 1
ATOM 1496 C CA . TYR A 1 207 ? 26.130 39.341 49.680 1.00 9.51 207 TYR A CA 1
ATOM 1497 C C . TYR A 1 207 ? 27.244 40.129 50.361 1.00 9.14 207 TYR A C 1
ATOM 1498 O O . TYR A 1 207 ? 27.223 40.327 51.588 1.00 11.68 207 TYR A O 1
ATOM 1507 N N . GLN A 1 208 ? 28.208 40.599 49.560 1.00 10.41 208 GLN A N 1
ATOM 1508 C CA . GLN A 1 208 ? 29.375 41.302 50.078 1.00 9.65 208 GLN A CA 1
ATOM 1509 C C . GLN A 1 208 ? 29.426 42.766 49.677 1.00 13.82 208 GLN A C 1
ATOM 1510 O O . GLN A 1 208 ? 30.179 43.531 50.292 1.00 19.40 208 GLN A O 1
ATOM 1516 N N . GLY A 1 209 ? 28.662 43.174 48.667 1.00 13.70 209 GLY A N 1
ATOM 1517 C CA . GLY A 1 209 ? 28.689 44.562 48.257 1.00 17.13 209 GLY A CA 1
ATOM 1518 C C . GLY A 1 209 ? 29.933 44.956 47.504 1.00 21.33 209 GLY A C 1
ATOM 1519 O O . GLY A 1 209 ? 30.290 46.133 47.496 1.00 19.41 209 GLY A O 1
ATOM 1520 N N . LYS A 1 210 ? 30.605 43.996 46.875 1.00 12.22 210 LYS A N 1
ATOM 1521 C CA . LYS A 1 210 ? 31.823 44.251 46.120 1.00 13.41 210 LYS A CA 1
ATOM 1522 C C . LYS A 1 210 ? 32.056 43.077 45.187 1.00 14.06 210 LYS A C 1
ATOM 1523 O O . LYS A 1 210 ? 31.555 41.975 45.414 1.00 15.28 210 LYS A O 1
ATOM 1529 N N . ASP A 1 211 ? 32.858 43.314 44.156 1.00 15.14 211 ASP A N 1
ATOM 1530 C CA . ASP A 1 211 ? 33.135 42.259 43.194 1.00 16.96 211 ASP A CA 1
ATOM 1531 C C . ASP A 1 211 ? 34.076 41.245 43.823 1.00 18.02 211 ASP A C 1
ATOM 1532 O O . ASP A 1 211 ? 35.074 41.621 44.442 1.00 25.05 211 ASP A O 1
ATOM 1537 N N . GLY A 1 212 ? 33.757 39.963 43.683 1.00 15.35 212 GLY A N 1
ATOM 1538 C CA . GLY A 1 212 ? 34.585 38.925 44.270 1.00 15.51 212 GLY A CA 1
ATOM 1539 C C . GLY A 1 212 ? 34.806 37.778 43.313 1.00 15.15 212 GLY A C 1
ATOM 1540 O O . GLY A 1 212 ? 34.383 37.849 42.157 1.00 17.39 212 GLY A O 1
ATOM 1541 N N . TYR A 1 213 ? 35.466 36.716 43.771 1.00 17.16 213 TYR A N 1
ATOM 1542 C CA . TYR A 1 213 ? 35.652 35.539 42.933 1.00 21.18 213 TYR A CA 1
ATOM 1543 C C . TYR A 1 213 ? 34.353 34.759 42.830 1.00 18.22 213 TYR A C 1
ATOM 1544 O O . TYR A 1 213 ? 33.563 34.709 43.771 1.00 19.67 213 TYR A O 1
ATOM 1553 N N A CYS A 1 214 ? 34.139 34.120 41.682 0.57 19.26 214 CYS A N 1
ATOM 1554 N N B CYS A 1 214 ? 34.124 34.170 41.658 0.43 19.28 214 CYS A N 1
ATOM 1555 C CA A CYS A 1 214 ? 32.937 33.313 41.511 0.57 20.90 214 CYS A CA 1
ATOM 1556 C CA B CYS A 1 214 ? 32.926 33.368 41.463 0.43 20.92 214 CYS A CA 1
ATOM 1557 C C A CYS A 1 214 ? 33.018 32.056 42.372 0.57 21.05 214 CYS A C 1
ATOM 1558 C C B CYS A 1 214 ? 33.022 32.094 42.290 0.43 21.03 214 CYS A C 1
ATOM 1559 O O A CYS A 1 214 ? 33.996 31.303 42.304 0.57 23.68 214 CYS A O 1
ATOM 1560 O O B CYS A 1 214 ? 34.023 31.372 42.234 0.43 23.68 214 CYS A O 1
ATOM 1565 N N A LYS A 1 215 ? 31.994 31.843 43.202 0.57 17.15 215 LYS A N 1
ATOM 1566 N N B LYS A 1 215 ? 31.981 31.835 43.079 0.43 17.31 215 LYS A N 1
ATOM 1567 C CA A LYS A 1 215 ? 31.906 30.673 44.067 0.57 17.19 215 LYS A CA 1
ATOM 1568 C CA B LYS A 1 215 ? 31.937 30.701 43.989 0.43 17.19 215 LYS A CA 1
ATOM 1569 C C A LYS A 1 215 ? 30.673 29.834 43.756 0.57 17.06 215 LYS A C 1
ATOM 1570 C C B LYS A 1 215 ? 30.696 29.856 43.744 0.43 17.12 215 LYS A C 1
ATOM 1571 O O A LYS A 1 215 ? 30.108 29.213 44.656 0.57 18.40 215 LYS A O 1
ATOM 1572 O O B LYS A 1 215 ? 30.152 29.260 44.675 0.43 18.37 215 LYS A O 1
ATOM 1583 N N . PHE A 1 216 ? 30.229 29.808 42.498 1.00 17.32 216 PHE A N 1
ATOM 1584 C CA . PHE A 1 216 ? 29.051 29.017 42.177 1.00 18.20 216 PHE A CA 1
ATOM 1585 C C . PHE A 1 216 ? 29.314 27.530 42.403 1.00 20.68 216 PHE A C 1
ATOM 1586 O O . PHE A 1 216 ? 30.343 26.995 41.977 1.00 21.62 216 PHE A O 1
ATOM 1594 N N . GLN A 1 217 ? 28.378 26.875 43.076 1.00 17.76 217 GLN A N 1
ATOM 1595 C CA . GLN A 1 217 ? 28.387 25.424 43.268 1.00 22.71 217 GLN A CA 1
ATOM 1596 C C . GLN A 1 217 ? 27.111 24.838 42.683 1.00 22.13 217 GLN A C 1
ATOM 1597 O O . GLN A 1 217 ? 26.013 25.096 43.215 1.00 21.54 217 GLN A O 1
ATOM 1603 N N . PRO A 1 218 ? 27.200 24.051 41.605 1.00 30.09 218 PRO A N 1
ATOM 1604 C CA . PRO A 1 218 ? 25.982 23.503 40.974 1.00 31.43 218 PRO A CA 1
ATOM 1605 C C . PRO A 1 218 ? 25.016 22.814 41.929 1.00 26.80 218 PRO A C 1
ATOM 1606 O O . PRO A 1 218 ? 23.794 23.015 41.827 1.00 26.17 218 PRO A O 1
ATOM 1610 N N . GLY A 1 219 ? 25.517 22.006 42.858 1.00 25.47 219 GLY A N 1
ATOM 1611 C CA . GLY A 1 219 ? 24.627 21.288 43.749 1.00 26.82 219 GLY A CA 1
ATOM 1612 C C . GLY A 1 219 ? 23.913 22.134 44.777 1.00 24.30 219 GLY A C 1
ATOM 1613 O O . GLY A 1 219 ? 23.102 21.605 45.543 1.00 27.44 219 GLY A O 1
ATOM 1614 N N . LYS A 1 220 ? 24.190 23.435 44.829 1.00 22.94 220 LYS A N 1
ATOM 1615 C CA . LYS A 1 220 ? 23.528 24.315 45.778 1.00 21.72 220 LYS A CA 1
ATOM 1616 C C . LYS A 1 220 ? 22.613 25.325 45.098 1.00 19.23 220 LYS A C 1
ATOM 1617 O O . LYS A 1 220 ? 22.075 26.203 45.773 1.00 16.15 220 LYS A O 1
ATOM 1623 N N . ALA A 1 221 ? 22.418 25.215 43.786 1.00 19.99 221 ALA A N 1
ATOM 1624 C CA . ALA A 1 221 ? 21.421 26.042 43.119 1.00 18.85 221 ALA A CA 1
ATOM 1625 C C . ALA A 1 221 ? 20.025 25.691 43.618 1.00 21.14 221 ALA A C 1
ATOM 1626 O O . ALA A 1 221 ? 19.702 24.516 43.823 1.00 17.97 221 ALA A O 1
ATOM 1628 N N . ILE A 1 222 ? 19.194 26.718 43.833 1.00 14.53 222 ILE A N 1
ATOM 1629 C CA . ILE A 1 222 ? 17.845 26.503 44.354 1.00 14.99 222 ILE A CA 1
ATOM 1630 C C . ILE A 1 222 ? 16.792 27.219 43.508 1.00 15.36 222 ILE A C 1
ATOM 1631 O O . ILE A 1 222 ? 15.589 26.977 43.675 1.00 18.75 222 ILE A O 1
ATOM 1636 N N . GLY A 1 223 ? 17.221 28.122 42.639 1.00 15.81 223 GLY A N 1
ATOM 1637 C CA . GLY A 1 223 ? 16.315 28.845 41.748 1.00 14.04 223 GLY A CA 1
ATOM 1638 C C . GLY 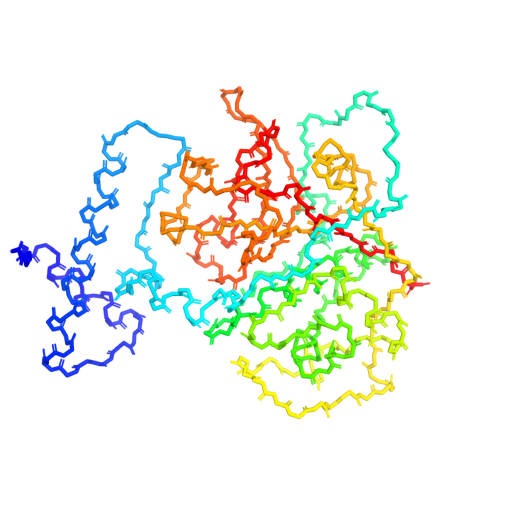A 1 223 ? 16.741 28.672 40.303 1.00 13.11 223 GLY A C 1
ATOM 1639 O O . GLY A 1 223 ? 17.926 28.751 39.995 1.00 15.04 223 GLY A O 1
ATOM 1640 N N . PHE A 1 224 ? 15.758 28.492 39.407 1.00 12.68 224 PHE A N 1
ATOM 1641 C CA . PHE A 1 224 ? 16.052 28.130 38.027 1.00 11.83 224 PHE A CA 1
ATOM 1642 C C . PHE A 1 224 ? 15.119 28.865 37.073 1.00 11.42 224 PHE A C 1
ATOM 1643 O O . PHE A 1 224 ? 13.963 29.138 37.411 1.00 14.46 224 PHE A O 1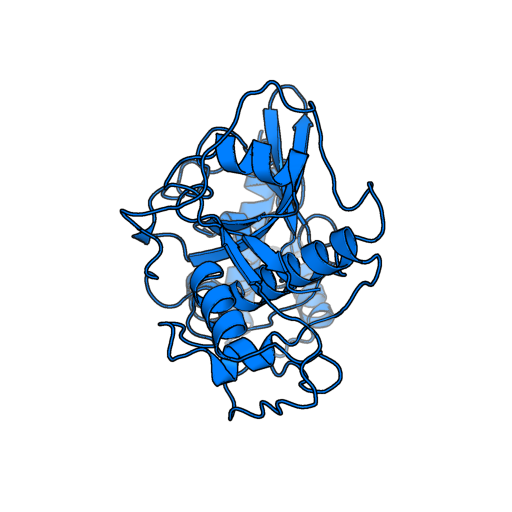
ATOM 1651 N N . VAL A 1 225 ? 15.636 29.163 35.881 1.00 14.19 225 VAL A N 1
ATOM 1652 C CA . VAL A 1 225 ? 14.926 29.914 34.846 1.00 14.65 225 VAL A CA 1
ATOM 1653 C C . VAL A 1 225 ? 14.714 28.997 33.651 1.00 16.67 225 VAL A C 1
ATOM 1654 O O . VAL A 1 225 ? 15.669 28.391 33.151 1.00 18.89 225 VAL A O 1
ATOM 1658 N N . LYS A 1 226 ? 13.465 28.932 33.178 1.00 18.67 226 LYS A N 1
ATOM 1659 C CA . LYS A 1 226 ? 13.084 28.176 31.989 1.00 21.34 226 LYS A CA 1
ATOM 1660 C C . LYS A 1 226 ? 13.067 29.035 30.724 1.00 22.88 226 LYS A C 1
ATOM 1661 O O . LYS A 1 226 ? 13.554 28.604 29.674 1.00 22.82 226 LYS A O 1
ATOM 1667 N N . ASP A 1 227 ? 12.484 30.233 30.799 1.00 18.91 227 ASP A N 1
ATOM 1668 C CA . ASP A 1 227 ? 12.429 31.164 29.678 1.00 21.22 227 ASP A CA 1
ATOM 1669 C C . ASP A 1 227 ? 12.569 32.584 30.204 1.00 18.12 227 ASP A C 1
ATOM 1670 O O . ASP A 1 227 ? 12.332 32.857 31.385 1.00 17.37 227 ASP A O 1
ATOM 1675 N N . VAL A 1 228 ? 12.910 33.493 29.296 1.00 14.10 228 VAL A N 1
ATOM 1676 C CA . VAL A 1 228 ? 13.026 34.916 29.593 1.00 14.86 228 VAL A CA 1
ATOM 1677 C C . VAL A 1 228 ? 12.045 35.665 28.702 1.00 15.84 228 VAL A C 1
ATOM 1678 O O . VAL A 1 228 ? 12.057 35.495 27.475 1.00 15.94 228 VAL A O 1
ATOM 1682 N N . ALA A 1 229 ? 11.203 36.490 29.314 1.00 13.40 229 ALA A N 1
ATOM 1683 C CA . ALA A 1 229 ? 10.280 37.356 28.587 1.00 12.91 229 ALA A CA 1
ATOM 1684 C C . ALA A 1 229 ? 10.853 38.767 28.512 1.00 12.97 229 ALA A C 1
ATOM 1685 O O . ALA A 1 229 ? 11.040 39.413 29.547 1.00 12.57 229 ALA A O 1
ATOM 1687 N N . ASN A 1 230 ? 11.115 39.244 27.292 1.00 10.70 230 ASN A N 1
ATOM 1688 C CA . ASN A 1 230 ? 11.564 40.606 27.038 1.00 9.12 230 ASN A CA 1
ATOM 1689 C C . ASN A 1 230 ? 10.402 41.400 26.472 1.00 11.46 230 ASN A C 1
ATOM 1690 O O . ASN A 1 230 ? 9.874 41.049 25.413 1.00 12.42 230 ASN A O 1
ATOM 1695 N N . ILE A 1 231 ? 10.038 42.466 27.143 1.00 12.77 231 ILE A N 1
ATOM 1696 C CA . ILE A 1 231 ? 8.949 43.319 26.685 1.00 10.98 231 ILE A CA 1
ATOM 1697 C C . ILE A 1 231 ? 9.483 44.315 25.663 1.00 14.26 231 ILE A C 1
ATOM 1698 O O . ILE A 1 231 ? 10.578 44.872 25.814 1.00 11.99 231 ILE A O 1
ATOM 1703 N N . THR A 1 232 ? 8.723 44.509 24.588 1.00 12.31 232 THR A N 1
ATOM 1704 C CA . THR A 1 232 ? 9.131 45.407 23.521 1.00 10.28 232 THR A CA 1
ATOM 1705 C C . THR A 1 232 ? 9.440 46.798 24.049 1.00 11.14 232 THR A C 1
ATOM 1706 O O . THR A 1 232 ? 8.752 47.313 24.936 1.00 11.90 232 THR A O 1
ATOM 1710 N N . ILE A 1 233 ? 10.496 47.406 23.497 1.00 11.63 233 ILE A N 1
ATOM 1711 C CA . ILE A 1 233 ? 10.875 48.754 23.890 1.00 11.39 233 ILE A CA 1
ATOM 1712 C C . ILE A 1 233 ? 9.672 49.686 23.805 1.00 15.15 233 ILE A C 1
ATOM 1713 O O . ILE A 1 233 ? 8.941 49.709 22.804 1.00 15.66 233 ILE A O 1
ATOM 1718 N N . TYR A 1 234 ? 9.438 50.416 24.896 1.00 13.19 234 TYR A N 1
ATOM 1719 C CA . TYR A 1 234 ? 8.392 51.421 25.094 1.00 13.91 234 TYR A CA 1
ATOM 1720 C C . TYR A 1 234 ? 6.991 50.832 25.241 1.00 14.36 234 TYR A C 1
ATOM 1721 O O . TYR A 1 234 ? 6.013 51.597 25.267 1.00 15.83 234 TYR A O 1
ATOM 1730 N N . ASP A 1 235 ? 6.861 49.511 25.388 1.00 10.98 235 ASP A N 1
ATOM 1731 C CA . ASP A 1 235 ? 5.552 48.847 25.449 1.00 13.16 235 ASP A CA 1
ATOM 1732 C C . ASP A 1 235 ? 5.056 48.800 26.898 1.00 9.76 235 ASP A C 1
ATOM 1733 O O . ASP A 1 235 ? 4.975 47.743 27.534 1.00 12.56 235 ASP A O 1
ATOM 1738 N N . GLU A 1 236 ? 4.751 49.992 27.421 1.00 12.63 236 GLU A N 1
ATOM 1739 C CA . GLU A 1 236 ? 4.367 50.106 28.827 1.00 12.93 236 GLU A CA 1
ATOM 1740 C C . GLU A 1 236 ? 3.069 49.366 29.120 1.00 14.89 236 GLU A C 1
ATOM 1741 O O . GLU A 1 236 ? 2.885 48.840 30.225 1.00 12.75 236 GLU A O 1
ATOM 1747 N N . GLU A 1 237 ? 2.153 49.310 28.153 1.00 14.74 237 GLU A N 1
ATOM 1748 C CA . GLU A 1 237 ? 0.912 48.585 28.402 1.00 15.71 237 GLU A CA 1
ATOM 1749 C C . GLU A 1 237 ? 1.151 47.080 28.536 1.00 10.48 237 GLU A C 1
ATOM 1750 O O . GLU A 1 237 ? 0.408 46.401 29.252 1.00 12.69 237 GLU A O 1
ATOM 1756 N N . ALA A 1 238 ? 2.174 46.537 27.865 1.00 11.87 238 ALA A N 1
ATOM 1757 C CA . ALA A 1 238 ? 2.541 45.143 28.088 1.00 11.66 238 ALA A CA 1
ATOM 1758 C C . ALA A 1 238 ? 3.045 44.919 29.511 1.00 10.22 238 ALA A C 1
ATOM 1759 O O . ALA A 1 238 ? 2.845 43.835 30.078 1.00 10.20 238 ALA A O 1
ATOM 1761 N N . MET A 1 239 ? 3.726 45.913 30.083 1.00 12.09 239 MET A N 1
ATOM 1762 C CA . MET A 1 239 ? 4.117 45.821 31.487 1.00 10.53 239 MET A CA 1
ATOM 1763 C C . MET A 1 239 ? 2.894 45.740 32.387 1.00 9.95 239 MET A C 1
ATOM 1764 O O . MET A 1 239 ? 2.893 45.003 33.375 1.00 12.29 239 MET A O 1
ATOM 1769 N N . VAL A 1 240 ? 1.849 46.514 32.067 1.00 10.56 240 VAL A N 1
ATOM 1770 C CA . VAL A 1 240 ? 0.618 46.464 32.856 1.00 11.53 240 VAL A CA 1
ATOM 1771 C C . VAL A 1 240 ? 0.032 45.065 32.809 1.00 11.86 240 VAL A C 1
ATOM 1772 O O . VAL A 1 240 ? -0.300 44.479 33.845 1.00 11.28 240 VAL A O 1
ATOM 1776 N N . GLU A 1 241 ? -0.091 44.501 31.601 1.00 10.97 241 GLU A N 1
ATOM 1777 C CA . GLU A 1 241 ? -0.641 43.158 31.456 1.00 11.14 241 GLU A CA 1
ATOM 1778 C C . GLU A 1 241 ? 0.205 42.131 32.200 1.00 12.62 241 GLU A C 1
ATOM 1779 O O . GLU A 1 241 ? -0.322 41.266 32.905 1.00 13.83 241 GLU A O 1
ATOM 1785 N N . ALA A 1 242 ? 1.529 42.220 32.064 1.00 11.39 242 ALA A N 1
ATOM 1786 C CA . ALA A 1 242 ? 2.390 41.222 32.691 1.00 11.46 242 ALA A CA 1
ATOM 1787 C C . ALA A 1 242 ? 2.272 41.249 34.211 1.00 11.53 242 ALA A C 1
ATOM 1788 O O . ALA A 1 242 ? 2.203 40.192 34.851 1.00 13.37 242 ALA A O 1
ATOM 1790 N N . VAL A 1 243 ? 2.248 42.438 34.804 1.00 10.16 243 VAL A N 1
ATOM 1791 C CA . VAL A 1 243 ? 2.084 42.549 36.252 1.00 10.81 243 VAL A CA 1
ATOM 1792 C C . VAL A 1 243 ? 0.705 42.050 36.666 1.00 14.96 243 VAL A C 1
ATOM 1793 O O . VAL A 1 243 ? 0.555 41.358 37.684 1.00 13.58 243 VAL A O 1
ATOM 1797 N N . ALA A 1 244 ? -0.323 42.356 35.868 1.00 13.51 244 ALA A N 1
ATOM 1798 C CA . ALA A 1 244 ? -1.668 41.927 36.251 1.00 11.75 244 ALA A CA 1
ATOM 1799 C C . ALA A 1 244 ? -1.842 40.416 36.137 1.00 14.32 244 ALA A C 1
ATOM 1800 O O . ALA A 1 244 ? -2.476 39.798 37.002 1.00 20.34 244 ALA A O 1
ATOM 1802 N N . LEU A 1 245 ? -1.324 39.800 35.072 1.00 12.78 245 LEU A N 1
ATOM 1803 C CA . LEU A 1 245 ? -1.618 38.402 34.787 1.00 15.54 245 LEU A CA 1
ATOM 1804 C C . LEU A 1 245 ? -0.551 37.430 35.266 1.00 19.31 245 LEU A C 1
ATOM 1805 O O . LEU A 1 245 ? -0.881 36.292 35.609 1.00 18.79 245 LEU A O 1
ATOM 1810 N N . TYR A 1 246 ? 0.720 37.820 35.280 1.00 14.58 246 TYR A N 1
ATOM 1811 C CA . TYR A 1 246 ? 1.778 36.837 35.495 1.00 13.77 246 TYR A CA 1
ATOM 1812 C C . TYR A 1 246 ? 2.575 37.090 36.766 1.00 18.32 246 TYR A C 1
ATOM 1813 O O . TYR A 1 246 ? 2.561 36.238 37.657 1.00 19.37 246 TYR A O 1
ATOM 1822 N N . ASN A 1 247 ? 3.225 38.241 36.901 1.00 14.62 247 ASN A N 1
ATOM 1823 C CA . ASN A 1 247 ? 4.125 38.432 38.039 1.00 17.74 247 ASN A CA 1
ATOM 1824 C C . ASN A 1 247 ? 4.791 39.800 38.028 1.00 15.61 247 ASN A C 1
ATOM 1825 O O . ASN A 1 247 ? 4.660 40.550 37.052 1.00 12.82 247 ASN A O 1
ATOM 1830 N N . PRO A 1 248 ? 5.512 40.155 39.096 1.00 11.68 248 PRO A N 1
ATOM 1831 C CA . PRO A 1 248 ? 6.286 41.396 39.083 1.00 10.11 248 PRO A CA 1
ATOM 1832 C C . PRO A 1 248 ? 7.247 41.432 37.905 1.00 9.54 248 PRO A C 1
ATOM 1833 O O . PRO A 1 248 ? 7.688 40.396 37.407 1.00 12.92 248 PRO A O 1
ATOM 1837 N N . VAL A 1 249 ? 7.569 42.647 37.465 1.00 9.56 249 VAL A N 1
ATOM 1838 C CA . VAL A 1 249 ? 8.337 42.854 36.237 1.00 8.85 249 VAL A CA 1
ATOM 1839 C C . VAL A 1 249 ? 9.573 43.676 36.574 1.00 7.77 249 VAL A C 1
ATOM 1840 O O . VAL A 1 249 ? 9.465 44.735 37.202 1.00 9.09 249 VAL A O 1
ATOM 1844 N N . SER A 1 250 ? 10.747 43.190 36.151 1.00 8.02 250 SER A N 1
ATOM 1845 C CA . SER A 1 250 ? 11.964 43.982 36.281 1.00 8.60 250 SER A CA 1
ATOM 1846 C C . SER A 1 250 ? 11.987 45.094 35.244 1.00 9.30 250 SER A C 1
ATOM 1847 O O . SER A 1 250 ? 11.669 44.868 34.070 1.00 10.13 250 SER A O 1
ATOM 1850 N N . PHE A 1 251 ? 12.408 46.289 35.655 1.00 7.03 251 PHE A N 1
ATOM 1851 C CA . PHE A 1 251 ? 12.624 47.345 34.670 1.00 7.57 251 PHE A CA 1
ATOM 1852 C C . PHE A 1 251 ? 13.765 48.260 35.103 1.00 10.48 251 PHE A C 1
ATOM 1853 O O . PHE A 1 251 ? 14.179 48.273 36.267 1.00 9.72 251 PHE A O 1
ATOM 1861 N N . ALA A 1 252 ? 14.291 49.019 34.135 1.00 8.41 252 ALA A N 1
ATOM 1862 C CA . ALA A 1 252 ? 15.344 49.995 34.379 1.00 7.97 252 ALA A CA 1
ATOM 1863 C C . ALA A 1 252 ? 14.854 51.393 34.026 1.00 10.39 252 ALA A C 1
ATOM 1864 O O . ALA A 1 252 ? 13.998 51.562 33.153 1.00 11.14 252 ALA A O 1
ATOM 1866 N N . PHE A 1 253 ? 15.383 52.399 34.721 1.00 9.55 253 PHE A N 1
ATOM 1867 C CA . PHE A 1 253 ? 15.007 53.774 34.425 1.00 11.34 253 PHE A CA 1
ATOM 1868 C C . PHE A 1 253 ? 16.171 54.679 34.795 1.00 11.63 253 PHE A C 1
ATOM 1869 O O . PHE A 1 253 ? 17.174 54.229 35.354 1.00 11.21 253 PHE A O 1
ATOM 1877 N N . GLU A 1 254 ? 16.041 55.963 34.447 1.00 9.60 254 GLU A N 1
ATOM 1878 C CA . GLU A 1 254 ? 17.070 56.950 34.758 1.00 11.30 254 GLU A CA 1
ATOM 1879 C C . GLU A 1 254 ? 16.780 57.614 36.101 1.00 11.18 254 GLU A C 1
ATOM 1880 O O . GLU A 1 254 ? 15.826 58.393 36.231 1.00 14.04 254 GLU A O 1
ATOM 1886 N N . VAL A 1 255 ? 17.639 57.333 37.079 1.00 11.19 255 VAL A N 1
ATOM 1887 C CA . VAL A 1 255 ? 17.657 58.030 38.360 1.00 11.29 255 VAL A CA 1
ATOM 1888 C C . VAL A 1 255 ? 18.374 59.362 38.187 1.00 14.55 255 VAL A C 1
ATOM 1889 O O . VAL A 1 255 ? 19.483 59.418 37.636 1.00 14.73 255 VAL A O 1
ATOM 1893 N N . THR A 1 256 ? 17.748 60.436 38.665 1.00 14.26 256 THR A N 1
ATOM 1894 C CA . THR A 1 256 ? 18.340 61.769 38.759 1.00 16.40 256 THR A CA 1
ATOM 1895 C C . THR A 1 256 ? 18.366 62.220 40.219 1.00 16.14 256 THR A C 1
ATOM 1896 O O . THR A 1 256 ? 17.891 61.527 41.121 1.00 17.66 256 THR A O 1
ATOM 1900 N N . GLN A 1 257 ? 18.922 63.415 40.435 1.00 18.88 257 GLN A N 1
ATOM 1901 C CA . GLN A 1 257 ? 19.211 63.901 41.783 1.00 18.27 257 GLN A CA 1
ATOM 1902 C C . GLN A 1 257 ? 17.983 63.892 42.690 1.00 19.23 257 GLN A C 1
ATOM 1903 O O . GLN A 1 257 ? 18.050 63.446 43.839 1.00 17.43 257 GLN A O 1
ATOM 1909 N N . ASP A 1 258 ? 16.844 64.387 42.204 1.00 17.74 258 ASP A N 1
ATOM 1910 C CA . ASP A 1 258 ? 15.728 64.509 43.136 1.00 22.55 258 ASP A CA 1
ATOM 1911 C C . ASP A 1 258 ? 15.101 63.160 43.463 1.00 18.48 258 ASP A C 1
ATOM 1912 O O . ASP A 1 258 ? 14.482 63.025 44.521 1.00 19.56 258 ASP A O 1
ATOM 1917 N N . PHE A 1 259 ? 15.301 62.142 42.618 1.00 15.18 259 PHE A N 1
ATOM 1918 C CA . PHE A 1 259 ? 14.789 60.819 42.953 1.00 13.99 259 PHE A CA 1
ATOM 1919 C C . PHE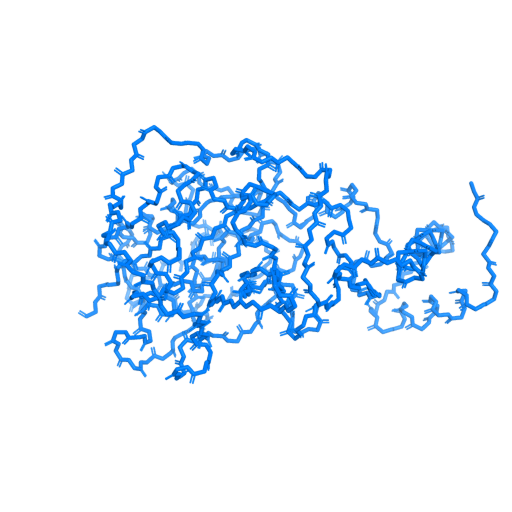 A 1 259 ? 15.451 60.260 44.210 1.00 11.63 259 PHE A C 1
ATOM 1920 O O . PHE A 1 259 ? 14.813 59.535 44.990 1.00 13.26 259 PHE A O 1
ATOM 1928 N N . MET A 1 260 ? 16.738 60.557 44.406 1.00 12.89 260 MET A N 1
ATOM 1929 C CA . MET A 1 260 ? 17.449 60.023 45.567 1.00 10.88 260 MET A CA 1
ATOM 1930 C C . MET A 1 260 ? 16.778 60.426 46.865 1.00 11.78 260 MET A C 1
ATOM 1931 O O . MET A 1 260 ? 16.828 59.681 47.855 1.00 13.82 260 MET A O 1
ATOM 1936 N N . MET A 1 261 ? 16.126 61.584 46.865 1.00 13.94 261 MET A N 1
ATOM 1937 C CA . MET A 1 261 ? 15.519 62.141 48.056 1.00 13.70 261 MET A CA 1
ATOM 1938 C C . MET A 1 261 ? 14.029 61.869 48.125 1.00 14.31 261 MET A C 1
ATOM 1939 O O . MET A 1 261 ? 13.359 62.405 49.005 1.00 14.67 261 MET A O 1
ATOM 1944 N N . TYR A 1 262 ? 13.502 61.037 47.233 1.00 13.19 262 TYR A N 1
ATOM 1945 C CA . TYR A 1 262 ? 12.085 60.694 47.273 1.00 12.89 262 TYR A CA 1
ATOM 1946 C C . TYR A 1 262 ? 11.688 60.122 48.632 1.00 15.14 262 TYR A C 1
ATOM 1947 O O . TYR A 1 262 ? 12.401 59.299 49.207 1.00 12.54 262 TYR A O 1
ATOM 1956 N N . ARG A 1 263 ? 10.506 60.520 49.121 1.00 10.90 263 ARG A N 1
ATOM 1957 C CA . ARG A 1 263 ? 9.975 60.024 50.386 1.00 11.39 263 ARG A CA 1
ATOM 1958 C C . ARG A 1 263 ? 8.619 59.350 50.242 1.00 11.36 263 ARG A C 1
ATOM 1959 O O . ARG A 1 263 ? 8.419 58.255 50.776 1.00 12.86 263 ARG A O 1
ATOM 1967 N N . THR A 1 264 ? 7.668 59.974 49.548 1.00 13.38 264 THR A N 1
ATOM 1968 C CA . THR A 1 264 ? 6.335 59.406 49.460 1.00 11.32 264 THR A CA 1
ATOM 1969 C C . THR A 1 264 ? 5.598 60.080 48.315 1.00 10.78 264 THR A C 1
ATOM 1970 O O . THR A 1 264 ? 6.007 61.138 47.831 1.00 15.05 264 THR A O 1
ATOM 1974 N N . GLY A 1 265 ? 4.514 59.450 47.890 1.00 13.91 265 GLY A N 1
ATOM 1975 C CA . GLY A 1 265 ? 3.708 59.991 46.807 1.00 17.07 265 GLY A CA 1
ATOM 1976 C C . GLY A 1 265 ? 4.140 59.439 45.466 1.00 18.36 265 GLY A C 1
ATOM 1977 O O . GLY A 1 265 ? 4.832 58.421 45.382 1.00 13.89 265 GLY A O 1
ATOM 1978 N N . ILE A 1 266 ? 3.735 60.125 44.397 1.00 14.87 266 ILE A N 1
ATOM 1979 C CA . ILE A 1 266 ? 3.941 59.626 43.041 1.00 13.95 266 ILE A CA 1
ATOM 1980 C C . ILE A 1 266 ? 5.086 60.414 42.421 1.00 14.49 266 ILE A C 1
ATOM 1981 O O . ILE A 1 266 ? 4.961 61.612 42.140 1.00 17.14 266 ILE A O 1
ATOM 1986 N N . TYR A 1 267 ? 6.208 59.738 42.178 1.00 13.65 267 TYR A N 1
ATOM 1987 C CA . TYR A 1 267 ? 7.355 60.403 41.586 1.00 11.58 267 TYR A CA 1
ATOM 1988 C C . TYR A 1 267 ? 7.123 60.706 40.112 1.00 13.69 267 TYR A C 1
ATOM 1989 O O . TYR A 1 267 ? 6.614 59.872 39.363 1.00 14.34 267 TYR A O 1
ATOM 1998 N N . SER A 1 268 ? 7.526 61.902 39.701 1.00 13.94 268 SER A N 1
ATOM 1999 C CA . SER A 1 268 ? 7.610 62.249 38.290 1.00 13.00 268 SER A CA 1
ATOM 2000 C C . SER A 1 268 ? 8.719 63.276 38.120 1.00 18.22 268 SER A C 1
ATOM 2001 O O . SER A 1 268 ? 9.168 63.906 39.083 1.00 21.42 268 SER A O 1
ATOM 2004 N N . SER A 1 269 ? 9.168 63.436 36.881 1.00 20.83 269 SER A N 1
ATOM 2005 C CA . SER A 1 269 ? 10.249 64.367 36.594 1.00 19.37 269 SER A CA 1
ATOM 2006 C C . SER A 1 269 ? 10.127 64.833 35.155 1.00 27.88 269 SER A C 1
ATOM 2007 O O . SER A 1 269 ? 9.764 64.047 34.273 1.00 22.58 269 SER A O 1
ATOM 2010 N N . THR A 1 270 ? 10.419 66.113 34.928 1.00 28.30 270 THR A N 1
ATOM 2011 C CA . THR A 1 270 ? 10.534 66.656 33.582 1.00 34.27 270 THR A CA 1
ATOM 2012 C C . THR A 1 270 ? 11.975 66.713 33.103 1.00 34.66 270 THR A C 1
ATOM 2013 O O . THR A 1 270 ? 12.217 67.094 31.956 1.00 46.26 270 THR A O 1
ATOM 2017 N N . SER A 1 271 ? 12.937 66.345 33.950 1.00 29.85 271 SER A N 1
ATOM 2018 C CA . SER A 1 271 ? 14.343 66.412 33.587 1.00 36.59 271 SER A CA 1
ATOM 2019 C C . SER A 1 271 ? 14.990 65.058 33.316 1.00 38.11 271 SER A C 1
ATOM 2020 O O . SER A 1 271 ? 16.084 65.031 32.744 1.00 42.09 271 SER A O 1
ATOM 2023 N N . CYS A 1 272 ? 14.367 63.945 33.708 1.00 29.29 272 CYS A N 1
ATOM 2024 C CA . CYS A 1 272 ? 14.931 62.647 33.356 1.00 33.23 272 CYS A CA 1
ATOM 2025 C C . CYS A 1 272 ? 14.718 62.399 31.862 1.00 33.42 272 CYS A C 1
ATOM 2026 O O . CYS A 1 272 ? 13.792 62.932 31.250 1.00 34.63 272 CYS A O 1
ATOM 2029 N N . HIS A 1 273 ? 15.641 61.655 31.254 1.00 25.80 273 HIS A N 1
ATOM 2030 C CA . HIS A 1 273 ? 15.449 61.233 29.874 1.00 24.27 273 HIS A CA 1
ATOM 2031 C C . HIS A 1 273 ? 14.586 59.980 29.832 1.00 24.73 273 HIS A C 1
ATOM 2032 O O . HIS A 1 273 ? 14.361 59.317 30.847 1.00 21.64 273 HIS A O 1
ATOM 2039 N N . LYS A 1 274 ? 14.115 59.638 28.633 1.00 19.59 274 LYS A N 1
ATOM 2040 C CA . LYS A 1 274 ? 13.221 58.499 28.457 1.00 16.23 274 LYS A CA 1
ATOM 2041 C C . LYS A 1 274 ? 13.794 57.434 27.531 1.00 17.68 274 LYS A C 1
ATOM 2042 O O . LYS A 1 274 ? 13.055 56.542 27.099 1.00 21.31 274 LYS A O 1
ATOM 2048 N N . THR A 1 275 ? 15.085 57.487 27.230 1.00 22.11 275 THR A N 1
ATOM 2049 C CA . THR A 1 275 ? 15.698 56.623 26.238 1.00 21.38 275 THR A CA 1
ATOM 2050 C C . THR A 1 275 ? 16.507 55.504 26.882 1.00 19.52 275 THR A C 1
ATOM 2051 O O . THR A 1 275 ? 16.988 55.639 28.013 1.00 18.23 275 THR A O 1
ATOM 2055 N N . PRO A 1 276 ? 16.694 54.384 26.174 1.00 16.83 276 PRO A N 1
ATOM 2056 C CA . PRO A 1 276 ? 17.387 53.237 26.779 1.00 18.74 276 PRO A CA 1
ATOM 2057 C C . PRO A 1 276 ? 18.831 53.521 27.129 1.00 20.74 276 PRO A C 1
ATOM 2058 O O . PRO A 1 276 ? 19.371 52.897 28.049 1.00 18.69 276 PRO A O 1
ATOM 2062 N N . ASP A 1 277 ? 19.493 54.430 26.415 1.00 19.11 277 ASP A N 1
ATOM 2063 C CA . ASP A 1 277 ? 20.908 54.634 26.686 1.00 15.60 277 ASP A CA 1
ATOM 2064 C C . ASP A 1 277 ? 21.146 55.449 27.946 1.00 23.41 277 ASP A C 1
ATOM 2065 O O . ASP A 1 277 ? 22.296 55.567 28.379 1.00 20.58 277 ASP A O 1
ATOM 2070 N N . LYS A 1 278 ? 20.089 55.987 28.559 1.00 16.23 278 LYS A N 1
ATOM 2071 C CA . LYS A 1 278 ? 20.234 56.812 29.745 1.00 15.88 278 LYS A CA 1
ATOM 2072 C C . LYS A 1 278 ? 19.795 56.125 31.032 1.00 16.04 278 LYS A C 1
ATOM 2073 O O . LYS A 1 278 ? 20.004 56.689 32.108 1.00 16.35 278 LYS A O 1
ATOM 2079 N N . VAL A 1 279 ? 19.203 54.936 30.963 1.00 15.65 279 VAL A N 1
ATOM 2080 C CA . VAL A 1 279 ? 18.785 54.290 32.204 1.00 12.36 279 VAL A CA 1
ATOM 2081 C C . VAL A 1 279 ? 20.016 53.839 32.978 1.00 15.61 279 VAL A C 1
ATOM 2082 O O . VAL A 1 279 ? 21.055 53.486 32.401 1.00 13.74 279 VAL A O 1
ATOM 2086 N N . ASN A 1 280 ? 19.915 53.882 34.319 1.00 11.19 280 ASN A N 1
ATOM 2087 C CA . ASN A 1 280 ? 21.101 53.659 35.140 1.00 10.60 280 ASN A CA 1
ATOM 2088 C C . ASN A 1 280 ? 20.791 52.925 36.449 1.00 10.30 280 ASN A C 1
ATOM 2089 O O . ASN A 1 280 ? 21.635 52.911 37.352 1.00 10.21 280 ASN A O 1
ATOM 2094 N N . HIS A 1 281 ? 19.615 52.317 36.573 1.00 8.87 281 HIS A N 1
ATOM 2095 C CA . HIS A 1 281 ? 19.171 51.711 37.818 1.00 9.18 281 HIS A CA 1
ATOM 2096 C C . HIS A 1 281 ? 18.051 50.741 37.464 1.00 9.93 281 HIS A C 1
ATOM 2097 O O . HIS A 1 281 ? 17.240 51.040 36.595 1.00 11.54 281 HIS A O 1
ATOM 2104 N N . ALA A 1 282 ? 18.020 49.580 38.106 1.00 7.27 282 ALA A N 1
ATOM 2105 C CA . ALA A 1 282 ? 16.956 48.611 37.861 1.00 6.49 282 ALA A CA 1
ATOM 2106 C C . ALA A 1 282 ? 16.207 48.296 39.155 1.00 10.85 282 ALA A C 1
ATOM 2107 O O . ALA A 1 282 ? 16.782 48.276 40.243 1.00 10.17 282 ALA A O 1
ATOM 2109 N N . VAL A 1 283 ? 14.908 48.034 39.015 1.00 8.14 283 VAL A N 1
ATOM 2110 C CA . VAL A 1 283 ? 13.993 47.871 40.142 1.00 7.31 283 VAL A CA 1
ATOM 2111 C C . VAL A 1 283 ? 12.917 46.866 39.752 1.00 9.78 283 VAL A C 1
ATOM 2112 O O . VAL A 1 283 ? 12.988 46.251 38.680 1.00 9.21 283 VAL A O 1
ATOM 2116 N N . LEU A 1 284 ? 11.896 46.700 40.604 1.00 9.45 284 LEU A N 1
ATOM 2117 C CA . LEU A 1 284 ? 10.894 45.657 40.400 1.00 6.62 284 LEU A CA 1
ATOM 2118 C C . LEU A 1 284 ? 9.491 46.229 40.545 1.00 8.45 284 LEU A C 1
ATOM 2119 O O . LEU A 1 284 ? 9.101 46.639 41.643 1.00 9.75 284 LEU A O 1
ATOM 2124 N N . ALA A 1 285 ? 8.716 46.223 39.459 1.00 9.13 285 ALA A N 1
ATOM 2125 C CA . ALA A 1 285 ? 7.321 46.657 39.554 1.00 8.59 285 ALA A CA 1
ATOM 2126 C C . ALA A 1 285 ? 6.494 45.529 40.159 1.00 9.56 285 ALA A C 1
ATOM 2127 O O . ALA A 1 285 ? 6.447 44.426 39.610 1.00 10.55 285 ALA A O 1
ATOM 2129 N N . VAL A 1 286 ? 5.862 45.789 41.305 1.00 9.24 286 VAL A N 1
ATOM 2130 C CA . VAL A 1 286 ? 5.099 44.764 42.006 1.00 9.42 286 VAL A CA 1
ATOM 2131 C C . VAL A 1 286 ? 3.612 45.035 41.959 1.00 10.53 286 VAL A C 1
ATOM 2132 O O . VAL A 1 286 ? 2.829 44.238 42.492 1.00 13.27 286 VAL A O 1
ATOM 2136 N N . GLY A 1 287 ? 3.200 46.126 41.337 1.00 11.28 287 GLY A N 1
ATOM 2137 C CA . GLY A 1 287 ? 1.785 46.439 41.255 1.00 11.68 287 GLY A CA 1
ATOM 2138 C C . GLY A 1 287 ? 1.587 47.777 40.589 1.00 15.82 287 GLY A C 1
ATOM 2139 O O . GLY A 1 287 ? 2.539 48.415 40.126 1.00 11.20 287 GLY A O 1
ATOM 2140 N N . TYR A 1 288 ? 0.327 48.213 40.571 1.00 13.39 288 TYR A N 1
ATOM 2141 C CA . TYR A 1 288 ? -0.009 49.517 40.015 1.00 10.50 288 TYR A CA 1
ATOM 2142 C C . TYR A 1 288 ? -1.359 49.948 40.573 1.00 13.23 288 TYR A C 1
ATOM 2143 O O . TYR A 1 288 ? -2.129 49.132 41.081 1.00 14.02 288 TYR A O 1
ATOM 2152 N N . GLY A 1 289 ? -1.635 51.232 40.437 1.00 14.28 289 GLY A N 1
ATOM 2153 C CA . GLY A 1 289 ? -2.879 51.787 40.935 1.00 18.01 289 GLY A CA 1
ATOM 2154 C C . GLY A 1 289 ? -3.078 53.193 40.424 1.00 17.64 289 GLY A C 1
ATOM 2155 O O . GLY A 1 289 ? -2.458 53.613 39.445 1.00 16.00 289 GLY A O 1
ATOM 2156 N N . GLU A 1 290 ? -3.958 53.928 41.097 1.00 18.32 290 GLU A N 1
ATOM 2157 C CA . GLU A 1 290 ? -4.225 55.301 40.710 1.00 20.77 290 GLU A CA 1
ATOM 2158 C C . GLU A 1 290 ? -4.674 56.070 41.941 1.00 20.94 290 GLU A C 1
ATOM 2159 O O . GLU A 1 290 ? -5.363 55.519 42.803 1.00 24.86 290 GLU A O 1
ATOM 2165 N N . LYS A 1 291 ? -4.248 57.328 42.031 1.00 22.39 291 LYS A N 1
ATOM 2166 C CA . LYS A 1 291 ? -4.605 58.203 43.142 1.00 28.47 291 LYS A CA 1
ATOM 2167 C C . LYS A 1 291 ? -4.881 59.585 42.574 1.00 28.74 291 LYS A C 1
ATOM 2168 O O . LYS A 1 291 ? -4.022 60.156 41.892 1.00 26.31 291 LYS A O 1
ATOM 2174 N N . ASN A 1 292 ? -6.077 60.113 42.846 1.00 39.71 292 ASN A N 1
ATOM 2175 C CA . ASN A 1 292 ? -6.477 61.447 42.388 1.00 36.87 292 ASN A CA 1
ATOM 2176 C C . ASN A 1 292 ? -6.370 61.561 40.871 1.00 28.15 292 ASN A C 1
ATOM 2177 O O . ASN A 1 292 ? -5.957 62.589 40.334 1.00 32.05 292 ASN A O 1
ATOM 2182 N N . GLY A 1 293 ? -6.721 60.485 40.177 1.00 29.56 293 GLY A N 1
ATOM 2183 C CA . GLY A 1 293 ? -6.650 60.477 38.735 1.00 37.25 293 GLY A CA 1
ATOM 2184 C C . GLY A 1 293 ? -5.265 60.332 38.147 1.00 32.85 293 GLY A C 1
ATOM 2185 O O . GLY A 1 293 ? -5.127 60.440 36.926 1.00 30.87 293 GLY A O 1
ATOM 2186 N N . ILE A 1 294 ? -4.237 60.088 38.957 1.00 29.70 294 ILE A N 1
ATOM 2187 C CA . ILE A 1 294 ? -2.873 59.940 38.458 1.00 22.80 294 ILE A CA 1
ATOM 2188 C C . ILE A 1 294 ? -2.497 58.461 38.540 1.00 22.38 294 ILE A C 1
ATOM 2189 O O . ILE A 1 294 ? -2.381 57.915 39.648 1.00 20.97 294 ILE A O 1
ATOM 2194 N N . PRO A 1 295 ? -2.321 57.771 37.410 1.00 17.29 295 PRO A N 1
ATOM 2195 C CA . PRO A 1 295 ? -1.934 56.360 37.459 1.00 16.48 295 PRO A CA 1
ATOM 2196 C C . PRO A 1 295 ? -0.489 56.234 37.905 1.00 15.16 295 PRO A C 1
ATOM 2197 O O . PRO A 1 295 ? 0.352 57.086 37.601 1.00 14.33 295 PRO A O 1
ATOM 2201 N N . TYR A 1 296 ? -0.200 55.147 38.618 1.00 17.35 296 TYR A N 1
ATOM 2202 C CA . TYR A 1 296 ? 1.155 54.937 39.111 1.00 12.48 296 TYR A CA 1
ATOM 2203 C C . TYR A 1 296 ? 1.519 53.458 39.092 1.00 11.81 296 TYR A C 1
ATOM 2204 O O . TYR A 1 296 ? 0.666 52.573 38.989 1.00 11.26 296 TYR A O 1
ATOM 2213 N N . TRP A 1 297 ? 2.829 53.224 39.190 1.00 14.38 297 TRP A N 1
ATOM 2214 C CA . TRP A 1 297 ? 3.443 51.926 39.429 1.00 11.65 297 TRP A CA 1
ATOM 2215 C C . TRP A 1 297 ? 3.852 51.825 40.897 1.00 6.94 297 TRP A C 1
ATOM 2216 O O . TRP A 1 297 ? 4.319 52.805 41.477 1.00 11.15 297 TRP A O 1
ATOM 2227 N N . ILE A 1 298 ? 3.702 50.638 41.482 1.00 9.67 298 ILE A N 1
ATOM 2228 C CA . ILE A 1 298 ? 4.229 50.332 42.814 1.00 10.14 298 ILE A CA 1
ATOM 2229 C C . ILE A 1 298 ? 5.535 49.578 42.612 1.00 7.40 298 ILE A C 1
ATOM 2230 O O . ILE A 1 298 ? 5.534 48.512 41.983 1.00 8.87 298 ILE A O 1
ATOM 2235 N N . VAL A 1 299 ? 6.634 50.101 43.152 1.00 9.36 299 VAL A N 1
ATOM 2236 C CA . VAL A 1 299 ? 7.964 49.620 42.765 1.00 6.54 299 VAL A CA 1
ATOM 2237 C C . VAL A 1 299 ? 8.820 49.349 43.998 1.00 7.06 299 VAL A C 1
ATOM 2238 O O . VAL A 1 299 ? 8.963 50.211 44.869 1.00 8.17 299 VAL A O 1
ATOM 2242 N N . LYS A 1 300 ? 9.435 48.167 44.039 1.00 8.17 300 LYS A N 1
ATOM 2243 C CA . LYS A 1 300 ? 10.394 47.821 45.085 1.00 8.34 300 LYS A CA 1
ATOM 2244 C C . LYS A 1 300 ? 11.795 48.290 44.697 1.00 8.19 300 LYS A C 1
ATOM 2245 O O . LYS A 1 300 ? 12.257 48.002 43.592 1.00 8.76 300 LYS A O 1
ATOM 2251 N N . ASN A 1 301 ? 12.472 48.981 45.616 1.00 8.20 301 ASN A N 1
ATOM 2252 C CA . ASN A 1 301 ? 13.840 49.442 45.414 1.00 6.75 301 ASN A CA 1
ATOM 2253 C C . ASN A 1 301 ? 14.769 48.559 46.252 1.00 7.47 301 ASN A C 1
ATOM 2254 O O . ASN A 1 301 ? 14.325 47.648 46.957 1.00 9.37 301 ASN A O 1
ATOM 2259 N N . SER A 1 302 ? 16.075 48.836 46.174 1.00 8.33 302 SER A N 1
ATOM 2260 C CA . SER A 1 302 ? 17.102 48.051 46.853 1.00 6.64 302 SER A CA 1
ATOM 2261 C C . SER A 1 302 ? 18.026 48.950 47.664 1.00 8.55 302 SER A C 1
ATOM 2262 O O . SER A 1 302 ? 19.234 48.701 47.778 1.00 8.79 302 SER A O 1
ATOM 2265 N N . TRP A 1 303 ? 17.470 50.010 48.262 1.00 9.84 303 TRP A N 1
ATOM 2266 C CA . TRP A 1 303 ? 18.227 50.913 49.125 1.00 8.63 303 TRP A CA 1
ATOM 2267 C C . TRP A 1 303 ? 17.780 50.784 50.583 1.00 10.38 303 TRP A C 1
ATOM 2268 O O . TRP A 1 303 ? 17.909 51.725 51.380 1.00 11.19 303 TRP A O 1
ATOM 2279 N N . GLY A 1 304 ? 17.277 49.607 50.945 1.00 6.62 304 GLY A N 1
ATOM 2280 C CA . GLY A 1 304 ? 16.922 49.307 52.318 1.00 7.50 304 GLY A CA 1
ATOM 2281 C C . GLY A 1 304 ? 15.514 49.752 52.659 1.00 12.67 304 GLY A C 1
ATOM 2282 O O . GLY A 1 304 ? 14.892 50.556 51.959 1.00 11.07 304 GLY A O 1
ATOM 2283 N N . PRO A 1 305 ? 14.984 49.221 53.759 1.00 11.27 305 PRO A N 1
ATOM 2284 C CA . PRO A 1 305 ? 13.567 49.415 54.077 1.00 11.44 305 PRO A CA 1
ATOM 2285 C C . PRO A 1 305 ? 13.236 50.776 54.653 1.00 13.71 305 PRO A C 1
ATOM 2286 O O . PRO A 1 305 ? 12.054 51.057 54.858 1.00 18.47 305 PRO A O 1
ATOM 2290 N N . GLN A 1 306 ? 14.212 51.626 54.928 1.00 11.33 306 GLN A N 1
ATOM 2291 C CA . GLN A 1 306 ? 13.872 52.956 55.413 1.00 18.88 306 GLN A CA 1
ATOM 2292 C C . GLN A 1 306 ? 13.989 54.032 54.343 1.00 20.42 306 GLN A C 1
ATOM 2293 O O . GLN A 1 306 ? 13.754 55.205 54.637 1.00 20.13 306 GLN A O 1
ATOM 2299 N N . TRP A 1 307 ? 14.335 53.665 53.113 1.00 12.20 307 TRP A N 1
ATOM 2300 C CA . TRP A 1 307 ? 14.299 54.618 52.013 1.00 9.58 307 TRP A CA 1
ATOM 2301 C C . TRP A 1 307 ? 12.882 54.671 51.460 1.00 10.37 307 TRP A C 1
ATOM 2302 O O . TRP A 1 307 ? 12.222 53.643 51.315 1.00 11.68 307 TRP A O 1
ATOM 2313 N N . GLY A 1 308 ? 12.407 55.877 51.159 1.00 9.15 308 GLY A N 1
ATOM 2314 C CA . GLY A 1 308 ? 11.117 55.979 50.473 1.00 9.98 308 GLY A CA 1
ATOM 2315 C C . GLY A 1 308 ? 9.964 55.500 51.339 1.00 10.03 308 GLY A C 1
ATOM 2316 O O . GLY A 1 308 ? 9.878 55.827 52.529 1.00 13.99 308 GLY A O 1
ATOM 2317 N N . MET A 1 309 ? 9.065 54.714 50.740 1.00 11.54 309 MET A N 1
ATOM 2318 C CA . MET A 1 309 ? 7.879 54.192 51.427 1.00 12.90 309 MET A CA 1
ATOM 2319 C C . MET A 1 309 ? 8.191 52.760 51.858 1.00 11.39 309 MET A C 1
ATOM 2320 O O . MET A 1 309 ? 7.844 51.791 51.183 1.00 13.13 309 MET A O 1
ATOM 2325 N N . ASN A 1 310 ? 8.871 52.640 52.999 1.00 14.02 310 ASN A N 1
ATOM 2326 C CA . ASN A 1 310 ? 9.291 51.337 53.522 1.00 15.25 310 ASN A CA 1
ATOM 2327 C C . ASN A 1 310 ? 10.082 50.542 52.478 1.00 10.13 310 ASN A C 1
ATOM 2328 O O . ASN A 1 310 ? 9.970 49.318 52.388 1.00 13.01 310 ASN A O 1
ATOM 2333 N N . GLY A 1 311 ? 10.889 51.252 51.694 1.00 10.10 311 GLY A N 1
ATOM 2334 C CA . GLY A 1 311 ? 11.752 50.640 50.690 1.00 8.97 311 GLY A CA 1
ATOM 2335 C C . GLY A 1 311 ? 11.186 50.675 49.285 1.00 13.05 311 GLY A C 1
ATOM 2336 O O . GLY A 1 311 ? 11.884 50.276 48.341 1.00 10.23 311 GLY A O 1
ATOM 2337 N N . TYR A 1 312 ? 9.942 51.123 49.132 1.00 10.14 312 TYR A N 1
ATOM 2338 C CA . TYR A 1 312 ? 9.202 51.152 47.879 1.00 10.10 312 TYR A CA 1
ATOM 2339 C C . TYR A 1 312 ? 9.032 52.586 47.406 1.00 10.59 312 TYR A C 1
ATOM 2340 O O . TYR A 1 312 ? 9.230 53.544 48.157 1.00 10.09 312 TYR A O 1
ATOM 2349 N N . PHE A 1 313 ? 8.655 52.727 46.140 1.00 9.41 313 PHE A N 1
ATOM 2350 C CA . PHE A 1 313 ? 8.232 54.031 45.652 1.00 10.86 313 PHE A CA 1
ATOM 2351 C C . PHE A 1 313 ? 7.105 53.858 44.650 1.00 9.24 313 PHE A C 1
ATOM 2352 O O . PHE A 1 313 ? 6.898 52.784 44.089 1.00 10.22 313 PHE A O 1
ATOM 2360 N N . LEU A 1 314 ? 6.345 54.934 44.474 1.00 10.83 314 LEU A N 1
ATOM 2361 C CA . LEU A 1 314 ? 5.388 55.041 43.378 1.00 9.70 314 LEU A CA 1
ATOM 2362 C C . LEU A 1 314 ? 5.974 55.949 42.307 1.00 11.34 314 LEU A C 1
ATOM 2363 O O . LEU A 1 314 ? 6.650 56.936 42.613 1.00 11.05 314 LEU A O 1
ATOM 2368 N N . ILE A 1 315 ? 5.734 55.603 41.046 1.00 12.20 315 ILE A N 1
ATOM 2369 C CA . ILE A 1 315 ? 6.207 56.409 39.931 1.00 9.77 315 ILE A CA 1
ATOM 2370 C C . ILE A 1 315 ? 5.086 56.498 38.898 1.00 9.33 315 ILE A C 1
ATOM 2371 O O . ILE A 1 315 ? 4.332 55.543 38.699 1.00 12.81 315 ILE A O 1
ATOM 2376 N N . GLU A 1 316 ? 4.969 57.656 38.258 1.00 13.41 316 GLU A N 1
ATOM 2377 C CA . GLU A 1 316 ? 3.843 57.873 37.358 1.00 14.79 316 GLU A CA 1
ATOM 2378 C C . GLU A 1 316 ? 3.843 56.844 36.230 1.00 14.97 316 GLU A C 1
ATOM 2379 O O . GLU A 1 316 ? 4.898 56.474 35.701 1.00 13.24 316 GLU A O 1
ATOM 2385 N N . ARG A 1 317 ? 2.643 56.374 35.883 1.00 13.36 317 ARG A N 1
ATOM 2386 C CA . ARG A 1 317 ? 2.407 55.299 34.928 1.00 11.41 317 ARG A CA 1
ATOM 2387 C C . ARG A 1 317 ? 1.725 55.856 33.682 1.00 19.18 317 ARG A C 1
ATOM 2388 O O . ARG A 1 317 ? 0.910 56.781 33.771 1.00 17.60 317 ARG A O 1
ATOM 2396 N N . GLY A 1 318 ? 2.062 55.291 32.525 1.00 16.36 318 GLY A N 1
ATOM 2397 C CA . GLY A 1 318 ? 1.467 55.703 31.266 1.00 18.32 318 GLY A CA 1
ATOM 2398 C C . GLY A 1 318 ? 2.211 56.787 30.520 1.00 17.85 318 GLY A C 1
ATOM 2399 O O . GLY A 1 318 ? 1.702 57.273 29.502 1.00 22.36 318 GLY A O 1
ATOM 2400 N N . LYS A 1 319 ? 3.400 57.178 30.981 1.00 16.16 319 LYS A N 1
ATOM 2401 C CA . LYS A 1 319 ? 4.164 58.257 30.372 1.00 16.84 319 LYS A CA 1
ATOM 2402 C C . LYS A 1 319 ? 5.590 57.855 30.003 1.00 15.77 319 LYS A C 1
ATOM 2403 O O . LYS A 1 319 ? 6.394 58.733 29.657 1.00 16.91 319 LYS A O 1
ATOM 2409 N N . ASN A 1 320 ? 5.931 56.566 30.083 1.00 12.91 320 ASN A N 1
ATOM 2410 C CA . ASN A 1 320 ? 7.316 56.113 29.961 1.00 13.50 320 ASN A CA 1
ATOM 2411 C C . ASN A 1 320 ? 8.215 56.967 30.851 1.00 13.95 320 ASN A C 1
ATOM 2412 O O . ASN A 1 320 ? 9.276 57.446 30.451 1.00 13.78 320 ASN A O 1
ATOM 2417 N N . MET A 1 321 ? 7.755 57.185 32.078 1.00 13.42 321 MET A N 1
ATOM 2418 C CA . MET A 1 321 ? 8.431 58.120 32.965 1.00 11.35 321 MET A CA 1
ATOM 2419 C C . MET A 1 321 ? 9.859 57.661 33.242 1.00 14.45 321 MET A C 1
ATOM 2420 O O . MET A 1 321 ? 10.090 56.516 33.641 1.00 12.36 321 MET A O 1
ATOM 2425 N N . CYS A 1 322 ? 10.820 58.553 32.989 1.00 14.81 322 CYS A N 1
ATOM 2426 C CA . CYS A 1 322 ? 12.243 58.284 33.187 1.00 14.67 322 CYS A CA 1
ATOM 2427 C C . CYS A 1 322 ? 12.732 57.081 32.384 1.00 12.26 322 CYS A C 1
ATOM 2428 O O . CYS A 1 322 ? 13.745 56.471 32.736 1.00 12.84 322 CYS A O 1
ATOM 2431 N N . GLY A 1 323 ? 12.036 56.734 31.300 1.00 12.08 323 GLY A N 1
ATOM 2432 C CA . GLY A 1 323 ? 12.412 55.600 30.476 1.00 12.35 323 GLY A CA 1
ATOM 2433 C C . GLY A 1 323 ? 12.064 54.244 31.042 1.00 12.43 323 GLY A C 1
ATOM 2434 O O . GLY A 1 323 ? 12.637 53.245 30.609 1.00 11.97 323 GLY A O 1
ATOM 2435 N N . LEU A 1 324 ? 11.112 54.169 31.980 1.00 12.24 324 LEU A N 1
ATOM 2436 C CA . LEU A 1 324 ? 10.842 52.901 32.656 1.00 10.46 324 LEU A CA 1
ATOM 2437 C C . LEU A 1 324 ? 10.303 51.815 31.730 1.00 11.53 324 LEU A C 1
ATOM 2438 O O . LEU A 1 324 ? 10.323 50.644 32.113 1.00 11.68 324 LEU A O 1
ATOM 2443 N N . ALA A 1 325 ? 9.824 52.148 30.527 1.00 10.01 325 ALA A N 1
ATOM 2444 C CA . ALA A 1 325 ? 9.389 51.116 29.596 1.00 10.82 325 ALA A CA 1
ATOM 2445 C C . ALA A 1 325 ? 10.452 50.769 28.552 1.00 11.94 325 ALA A C 1
ATOM 2446 O O . ALA A 1 325 ? 10.158 50.030 27.605 1.00 13.59 325 ALA A O 1
ATOM 2448 N N . ALA A 1 326 ? 11.685 51.250 28.723 1.00 11.93 326 ALA A N 1
ATOM 2449 C CA . ALA A 1 326 ? 12.726 51.020 27.716 1.00 14.66 326 ALA A CA 1
ATOM 2450 C C . ALA A 1 326 ? 13.164 49.556 27.636 1.00 16.04 326 ALA A C 1
ATOM 2451 O O . ALA A 1 326 ? 13.395 49.044 26.535 1.00 14.66 326 ALA A O 1
ATOM 2453 N N . CYS A 1 327 ? 13.316 48.857 28.780 1.00 11.74 327 CYS A N 1
ATOM 2454 C CA . CYS A 1 327 ? 13.754 47.453 28.694 1.00 10.85 327 CYS A CA 1
ATOM 2455 C C . CYS A 1 327 ? 13.263 46.690 29.928 1.00 14.32 327 CYS A C 1
ATOM 2456 O O . CYS A 1 327 ? 14.013 46.378 30.854 1.00 17.74 327 CYS A O 1
ATOM 2459 N N . ALA A 1 328 ? 11.983 46.364 29.920 1.00 11.01 328 ALA A N 1
ATOM 2460 C CA . ALA A 1 328 ? 11.381 45.551 30.971 1.00 10.08 328 ALA A CA 1
ATOM 2461 C C . ALA A 1 328 ? 11.470 44.067 30.628 1.00 9.28 328 ALA A C 1
ATOM 2462 O O . ALA A 1 328 ? 11.485 43.678 29.460 1.00 11.55 328 ALA A O 1
ATOM 2464 N N . SER A 1 329 ? 11.521 43.227 31.659 1.00 9.97 329 SER A N 1
ATOM 2465 C CA A SER A 1 329 ? 11.631 41.796 31.427 0.51 9.85 329 SER A CA 1
ATOM 2466 C CA B SER A 1 329 ? 11.721 41.797 31.454 0.49 9.86 329 SER A CA 1
ATOM 2467 C C . SER A 1 329 ? 11.254 41.057 32.702 1.00 10.94 329 SER A C 1
ATOM 2468 O O . SER A 1 329 ? 11.176 41.643 33.787 1.00 12.07 329 SER A O 1
ATOM 2473 N N . TYR A 1 330 ? 10.975 39.762 32.549 1.00 12.46 330 TYR A N 1
ATOM 2474 C CA . TYR A 1 330 ? 10.692 38.911 33.696 1.00 12.97 330 TYR A CA 1
ATOM 2475 C C . TYR A 1 330 ? 11.001 37.466 33.328 1.00 12.76 330 TYR A C 1
ATOM 2476 O O . TYR A 1 330 ? 11.098 37.126 32.142 1.00 12.77 330 TYR A O 1
ATOM 2485 N N . PRO A 1 331 ? 11.207 36.602 34.324 1.00 12.27 331 PRO A N 1
ATOM 2486 C CA . PRO A 1 331 ? 11.525 35.203 34.030 1.00 11.64 331 PRO A CA 1
ATOM 2487 C C . PRO A 1 331 ? 10.321 34.296 34.150 1.00 11.47 331 PRO A C 1
ATOM 2488 O O . PRO A 1 331 ? 9.408 34.550 34.944 1.00 14.68 331 PRO A O 1
ATOM 2492 N N . ILE A 1 332 ? 10.341 33.210 33.389 1.00 17.16 332 ILE A N 1
ATOM 2493 C CA . ILE A 1 332 ? 9.474 32.063 33.630 1.00 17.24 332 ILE A CA 1
ATOM 2494 C C . ILE A 1 332 ? 10.303 31.025 34.378 1.00 12.71 332 ILE A C 1
ATOM 2495 O O . ILE A 1 332 ? 11.315 30.557 33.838 1.00 15.71 332 ILE A O 1
ATOM 2500 N N . PRO A 1 333 ? 9.949 30.678 35.608 1.00 15.16 333 PRO A N 1
ATOM 2501 C CA . PRO A 1 333 ? 10.804 29.795 36.403 1.00 16.35 333 PRO A CA 1
ATOM 2502 C C . PRO A 1 333 ? 10.682 28.344 35.972 1.00 22.95 333 PRO A C 1
ATOM 2503 O O . PRO A 1 333 ? 9.657 27.902 35.449 1.00 21.31 333 PRO A O 1
ATOM 2507 N N . LEU A 1 334 ? 11.765 27.606 36.186 1.00 18.20 334 LEU A N 1
ATOM 2508 C CA . LEU A 1 334 ? 11.762 26.158 36.025 1.00 20.76 334 LEU A CA 1
ATOM 2509 C C . LEU A 1 334 ? 11.474 25.554 37.394 1.00 26.99 334 LEU A C 1
ATOM 2510 O O . LEU A 1 334 ? 12.333 25.578 38.287 1.00 25.82 334 LEU A O 1
ATOM 2515 N N . VAL A 1 335 ? 10.256 25.051 37.576 1.00 25.28 335 VAL A N 1
ATOM 2516 C CA . VAL A 1 335 ? 9.832 24.550 38.880 1.00 33.56 335 VAL A CA 1
ATOM 2517 C C . VAL A 1 335 ? 9.210 23.154 38.786 1.00 47.76 335 VAL A C 1
ATOM 2518 O O . VAL A 1 335 ? 9.082 22.584 37.701 1.00 53.29 335 VAL A O 1
#